Protein AF-A0A7S2SDW4-F1 (afdb_monomer_lite)

InterPro domains:
  IPR004087 K Homology domain [SM00322] (80-145)
  IPR004088 K Homology domain, type 1 [PF00013] (87-142)
  IPR036612 K Homology domain, type 1 superfamily [G3DSA:3.30.1370.10] (77-149)
  IPR036612 K Homology domain, type 1 superfamily [SSF54791] (82-148)

Organism: NCBI:txid49252

Foldseek 3Di:
DPPDDDPVVVVVVVVVVVVVVVVVVVVVVVVVVVVVVVVVVVVVVVVVVVVVVVVVVVVVVVVVVVLCVLCVQQVHDSVQKDKDKDAADLVLLDVCCDDVNVNVVVLCVVLSWHWDADNPRNMIITIHGPRSVVSSVVVVCWSRQKDKDKAQADPVVLCVCVVVVVVVVVVVCVVCVQKDWDDDSPDRIIIIIHHD

Secondary structure (DSSP, 8-state):
---PPPHHHHHHHHHHHHHHHHHHHHHHHHHHHHHHHHHHHHHHHHHHHHHHHHHHHHHHHHHHHHHHHHHHHHTS-TTT-EEEEEE--HHHHHHHH-GGGHHHHHHHHHH--EEEEETTTTEEEEEE-HHHHHHHHHHHHHHHHPEEEEEE--HHHHHHHHHTTTHHHHHHHHH-TTEEEE--TT-SEEEEEE--

Sequence (196 aa):
TECSLKLSEEKAILRQIKSIERAKTQLAEFHEQERAVQKKKAEVSALRDSLRTTIAQIAELETAISKVELAKRLGCSTADLRTHKADCPSDKLGSFIGKNGSNIKQIEKKTGVKIDVDKVGMKIHIIGNEESINAAIEYVEDVTLSVEESIKLPPATVTYICAKRMKILDMLKQKHPDVYFELPRNDKAMKVRGRP

pLDDT: mean 87.7, std 7.85, range [42.22, 97.5]

Radius of gyration: 37.36 Å; chains: 1; bounding box: 78×47×111 Å

Structure (mmCIF, N/CA/C/O backbone):
data_AF-A0A7S2SDW4-F1
#
_entry.id   AF-A0A7S2SDW4-F1
#
loop_
_atom_site.group_PDB
_atom_site.id
_atom_site.type_symbol
_atom_site.label_atom_id
_atom_site.label_alt_id
_atom_site.label_comp_id
_atom_site.label_asym_id
_atom_site.label_entity_id
_atom_site.label_seq_id
_atom_site.pdbx_PDB_ins_code
_atom_site.Cartn_x
_atom_site.Cartn_y
_atom_site.Cartn_z
_atom_site.occupancy
_atom_site.B_iso_or_equiv
_atom_site.auth_seq_id
_atom_site.auth_comp_id
_atom_site.auth_asym_id
_atom_site.auth_atom_id
_atom_site.pdbx_PDB_model_num
ATOM 1 N N . THR A 1 1 ? 41.145 3.613 -81.532 1.00 42.22 1 THR A N 1
ATOM 2 C CA . THR A 1 1 ? 40.752 5.018 -81.303 1.00 42.22 1 THR A CA 1
ATOM 3 C C . THR A 1 1 ? 40.551 5.203 -79.818 1.00 42.22 1 THR A C 1
ATOM 5 O O . THR A 1 1 ? 39.480 4.927 -79.299 1.00 42.22 1 THR A O 1
ATOM 8 N N . GLU A 1 2 ? 41.617 5.572 -79.112 1.00 48.31 2 GLU A N 1
ATOM 9 C CA . GLU A 1 2 ? 41.522 5.970 -77.708 1.00 48.31 2 GLU A CA 1
ATOM 10 C C . GLU A 1 2 ? 40.884 7.362 -77.662 1.00 48.31 2 GLU A C 1
ATOM 12 O O . GLU A 1 2 ? 41.524 8.368 -77.960 1.00 48.31 2 GLU A O 1
ATOM 17 N N . CYS A 1 3 ? 39.586 7.428 -77.370 1.00 53.25 3 CYS A N 1
ATOM 18 C CA . CYS A 1 3 ? 38.939 8.697 -77.058 1.00 53.25 3 CYS A CA 1
ATOM 19 C C . CYS A 1 3 ? 39.326 9.094 -75.629 1.00 53.25 3 CYS A C 1
ATOM 21 O O . CYS A 1 3 ? 38.697 8.662 -74.667 1.00 53.25 3 CYS A O 1
ATOM 23 N N . SER A 1 4 ? 40.383 9.896 -75.500 1.00 66.31 4 SER A N 1
ATOM 24 C CA . SER A 1 4 ? 40.721 10.587 -74.254 1.00 66.31 4 SER A CA 1
ATOM 25 C C . SER A 1 4 ? 39.671 11.674 -73.976 1.00 66.31 4 SER A C 1
ATOM 27 O O . SER A 1 4 ? 39.274 12.414 -74.881 1.00 66.31 4 SER A O 1
ATOM 29 N N . LEU A 1 5 ? 39.165 11.714 -72.740 1.00 73.88 5 LEU A N 1
ATOM 30 C CA . LEU A 1 5 ? 38.180 12.692 -72.271 1.00 73.88 5 LEU A CA 1
ATOM 31 C C . LEU A 1 5 ? 38.745 14.119 -72.347 1.00 73.88 5 LEU A C 1
ATOM 33 O O . LEU A 1 5 ? 39.953 14.344 -72.278 1.00 73.88 5 LEU A O 1
ATOM 37 N N . LYS A 1 6 ? 37.870 15.128 -72.446 1.00 83.12 6 LYS A N 1
ATOM 38 C CA . LYS A 1 6 ? 38.318 16.524 -72.331 1.00 83.12 6 LYS A CA 1
ATOM 39 C C . LYS A 1 6 ? 38.708 16.807 -70.877 1.00 83.12 6 LYS A C 1
ATOM 41 O O . LYS A 1 6 ? 37.947 16.511 -69.959 1.00 83.12 6 LYS A O 1
ATOM 46 N N . LEU A 1 7 ? 39.834 17.492 -70.661 1.00 80.69 7 LEU A N 1
ATOM 47 C CA . LEU A 1 7 ? 40.380 17.835 -69.333 1.00 80.69 7 LEU A CA 1
ATOM 48 C C . LEU A 1 7 ? 39.355 18.469 -68.360 1.00 80.69 7 LEU A C 1
ATOM 50 O O . LEU A 1 7 ? 39.476 18.343 -67.141 1.00 80.69 7 LEU A O 1
ATOM 54 N N . SER A 1 8 ? 38.348 19.186 -68.868 1.00 84.56 8 SER A N 1
ATOM 55 C CA . SER A 1 8 ? 37.262 19.765 -68.064 1.00 84.56 8 SER A CA 1
ATOM 56 C C . SER A 1 8 ? 36.310 18.718 -67.483 1.00 84.56 8 SER A C 1
ATOM 58 O O . SER A 1 8 ? 35.885 18.856 -66.337 1.00 84.56 8 SER A O 1
ATOM 60 N N . GLU A 1 9 ? 35.988 17.681 -68.256 1.00 86.00 9 GLU A N 1
ATOM 61 C CA . GLU A 1 9 ? 35.115 16.573 -67.855 1.00 86.00 9 GLU A CA 1
ATOM 62 C C . GLU A 1 9 ? 35.830 15.699 -66.823 1.00 86.00 9 GLU A C 1
ATOM 64 O O . GLU A 1 9 ? 35.267 15.400 -65.771 1.00 86.00 9 GLU A O 1
ATOM 69 N N . GLU A 1 10 ? 37.119 15.419 -67.039 1.00 84.81 10 GLU A N 1
ATOM 70 C CA . GLU A 1 10 ? 37.966 14.724 -66.063 1.00 84.81 10 GLU A CA 1
ATOM 71 C C . GLU A 1 10 ? 38.033 15.485 -64.730 1.00 84.81 10 GLU A C 1
ATOM 73 O O . GLU A 1 10 ? 37.831 14.909 -63.660 1.00 84.81 10 GLU A O 1
ATOM 78 N N . LYS A 1 11 ? 38.230 16.811 -64.766 1.00 87.31 11 LYS A N 1
ATOM 79 C CA . LYS A 1 11 ? 38.225 17.654 -63.556 1.00 87.31 11 LYS A CA 1
ATOM 80 C C . LYS A 1 11 ? 36.870 17.668 -62.841 1.00 87.31 11 LYS A C 1
ATOM 82 O O . LYS A 1 11 ? 36.849 17.757 -61.612 1.00 87.31 11 LYS A O 1
ATOM 87 N N . ALA A 1 12 ? 35.755 17.607 -63.569 1.00 89.19 12 ALA A N 1
ATOM 88 C CA . ALA A 1 12 ? 34.418 17.546 -62.980 1.00 89.19 12 ALA A CA 1
ATOM 89 C C . ALA A 1 12 ? 34.176 16.200 -62.278 1.00 89.19 12 ALA A C 1
ATOM 91 O O . ALA A 1 12 ? 33.757 16.188 -61.118 1.00 89.19 12 ALA A O 1
ATOM 92 N N . ILE A 1 13 ? 34.541 15.091 -62.929 1.00 88.62 13 ILE A N 1
ATOM 93 C CA . ILE A 1 13 ? 34.471 13.738 -62.360 1.00 88.62 13 ILE A CA 1
ATOM 94 C C . ILE A 1 13 ? 35.347 13.645 -61.103 1.00 88.62 13 ILE A C 1
ATOM 96 O O . ILE A 1 13 ? 34.881 13.198 -60.059 1.00 88.62 13 ILE A O 1
ATOM 100 N N . LEU A 1 14 ? 36.579 14.166 -61.138 1.00 88.81 14 LEU A N 1
ATOM 101 C CA . LEU A 1 14 ? 37.471 14.186 -59.969 1.00 88.81 14 LEU A CA 1
ATOM 102 C C . LEU A 1 14 ? 36.894 14.976 -58.781 1.00 88.81 14 LEU A C 1
ATOM 104 O O . LEU A 1 14 ? 37.101 14.597 -57.628 1.00 88.81 14 LEU A O 1
ATOM 108 N N . ARG A 1 15 ? 36.162 16.073 -59.023 1.00 90.12 15 ARG A N 1
ATOM 109 C CA . ARG A 1 15 ? 35.470 16.823 -57.955 1.00 90.12 15 ARG A CA 1
ATOM 110 C C . ARG A 1 15 ? 34.306 16.029 -57.369 1.00 90.12 15 ARG A C 1
ATOM 112 O O . ARG A 1 15 ? 34.138 16.031 -56.151 1.00 90.12 15 ARG A O 1
ATOM 119 N N . GLN A 1 16 ? 33.531 15.350 -58.214 1.00 93.38 16 GLN A N 1
ATOM 120 C CA . GLN A 1 16 ? 32.436 14.487 -57.772 1.00 93.38 16 GLN A CA 1
ATOM 121 C C . GLN A 1 16 ? 32.956 13.310 -56.943 1.00 93.38 16 GLN A C 1
ATOM 123 O O . GLN A 1 16 ? 32.439 13.082 -55.853 1.00 93.38 16 GLN A O 1
ATOM 128 N N . ILE A 1 17 ? 34.030 12.644 -57.383 1.00 93.25 17 ILE A N 1
ATOM 129 C CA . ILE A 1 17 ? 34.695 11.571 -56.626 1.00 93.25 17 ILE A CA 1
ATOM 130 C C . ILE A 1 17 ? 35.113 12.078 -55.244 1.00 93.25 17 ILE A C 1
ATOM 132 O O . ILE A 1 17 ? 34.718 11.493 -54.241 1.00 93.25 17 ILE A O 1
ATOM 136 N N . LYS A 1 18 ? 35.800 13.225 -55.165 1.00 93.62 18 LYS A N 1
ATOM 137 C CA . LYS A 1 18 ? 36.190 13.819 -53.873 1.00 93.62 18 LYS A CA 1
ATOM 138 C C . LYS A 1 18 ? 34.993 14.163 -52.983 1.00 93.62 18 LYS A C 1
ATOM 140 O O . LYS A 1 18 ? 35.086 14.058 -51.763 1.00 93.62 18 LYS A O 1
ATOM 145 N N . SER A 1 19 ? 33.876 14.601 -53.565 1.00 94.38 19 SER A N 1
ATOM 146 C CA . SER A 1 19 ? 32.647 14.872 -52.810 1.00 94.38 19 SER A CA 1
ATOM 147 C C . SER A 1 19 ? 32.034 13.587 -52.252 1.00 94.38 19 SER A C 1
ATOM 149 O O . SER A 1 19 ? 31.605 13.566 -51.100 1.00 94.38 19 SER A O 1
ATOM 151 N N . ILE A 1 20 ? 32.021 12.516 -53.048 1.00 93.44 20 ILE A N 1
ATOM 152 C CA . ILE A 1 20 ? 31.522 11.197 -52.644 1.00 93.44 20 ILE A CA 1
ATOM 153 C C . ILE A 1 20 ? 32.425 10.592 -51.566 1.00 93.44 20 ILE A C 1
ATOM 155 O O . ILE A 1 20 ? 31.922 10.052 -50.587 1.00 93.44 20 ILE A O 1
ATOM 159 N N . GLU A 1 21 ? 33.746 10.728 -51.691 1.00 93.94 21 GLU A N 1
ATOM 160 C CA . GLU A 1 21 ? 34.704 10.281 -50.674 1.00 93.94 21 GLU A CA 1
ATOM 161 C C . GLU A 1 21 ? 34.466 10.977 -49.330 1.00 93.94 21 GLU A C 1
ATOM 163 O O . GLU A 1 21 ? 34.391 10.306 -48.304 1.00 93.94 21 GLU A O 1
ATOM 168 N N . ARG A 1 22 ? 34.258 12.303 -49.325 1.00 93.25 22 ARG A N 1
ATOM 169 C CA . ARG A 1 22 ? 33.913 13.045 -48.099 1.00 93.25 22 ARG A CA 1
ATOM 170 C C . ARG A 1 22 ? 32.599 12.567 -47.486 1.00 93.25 22 ARG A C 1
ATOM 172 O O . ARG A 1 22 ? 32.548 12.335 -46.282 1.00 93.25 22 ARG A O 1
ATOM 179 N N . ALA A 1 23 ? 31.561 12.391 -48.305 1.00 92.19 23 ALA A N 1
ATOM 180 C CA . ALA A 1 23 ? 30.267 11.891 -47.843 1.00 92.19 23 ALA A CA 1
ATOM 181 C C . A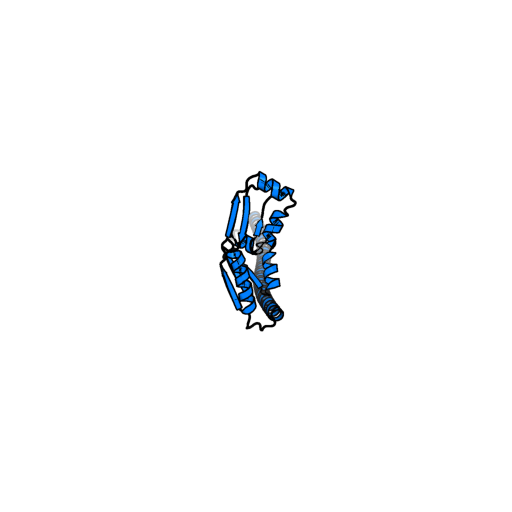LA A 1 23 ? 30.373 10.463 -47.277 1.00 92.19 23 ALA A C 1
ATOM 183 O O . ALA A 1 23 ? 29.742 10.148 -46.272 1.00 92.19 23 ALA A O 1
ATOM 184 N N . LYS A 1 24 ? 31.216 9.609 -47.872 1.00 94.81 24 LYS A N 1
ATOM 185 C CA . LYS A 1 24 ? 31.490 8.252 -47.384 1.00 94.81 24 LYS A CA 1
ATOM 186 C C . LYS A 1 24 ? 32.155 8.268 -46.007 1.00 94.81 24 LYS A C 1
ATOM 188 O O . LYS A 1 24 ? 31.749 7.494 -45.144 1.00 94.81 24 LYS A O 1
ATOM 193 N N . THR A 1 25 ? 33.141 9.140 -45.790 1.00 93.56 25 THR A N 1
ATOM 194 C CA . THR A 1 25 ? 33.785 9.292 -44.475 1.00 93.56 25 THR A CA 1
ATOM 195 C C . THR A 1 25 ? 32.784 9.775 -43.425 1.00 93.56 25 THR A C 1
ATOM 197 O O . THR A 1 25 ? 32.684 9.172 -42.362 1.00 93.56 25 THR A O 1
ATOM 200 N N . GLN A 1 26 ? 31.962 10.777 -43.755 1.00 93.81 26 GLN A N 1
ATOM 201 C CA . GLN A 1 26 ? 30.907 11.276 -42.861 1.00 93.81 26 GLN A CA 1
ATOM 202 C C . GLN A 1 26 ? 29.863 10.202 -42.516 1.00 93.81 26 GLN A C 1
ATOM 204 O O . GLN A 1 26 ? 29.427 10.101 -41.372 1.00 93.81 26 GLN A O 1
ATOM 209 N N . LEU A 1 27 ? 29.471 9.367 -43.485 1.00 93.88 27 LEU A N 1
ATOM 210 C CA . LEU A 1 27 ? 28.540 8.261 -43.251 1.00 93.88 27 LEU A CA 1
ATOM 211 C C . LEU A 1 27 ? 29.140 7.194 -42.321 1.00 93.88 27 LEU A C 1
ATOM 213 O O . LEU A 1 27 ? 28.436 6.649 -41.473 1.00 93.88 27 LEU A O 1
ATOM 217 N N . ALA A 1 28 ? 30.439 6.907 -42.455 1.00 94.12 28 ALA A N 1
ATOM 218 C CA . ALA A 1 28 ? 31.136 5.982 -41.566 1.00 94.12 28 ALA A CA 1
ATOM 219 C C . ALA A 1 28 ? 31.165 6.500 -40.117 1.00 94.12 28 ALA A C 1
ATOM 221 O O . ALA A 1 28 ? 30.835 5.746 -39.201 1.00 94.12 28 ALA A O 1
ATOM 222 N N . GLU A 1 29 ? 31.472 7.788 -39.924 1.00 95.00 29 GLU A N 1
ATOM 223 C CA . GLU A 1 29 ? 31.424 8.452 -38.613 1.00 95.00 29 GLU A CA 1
ATOM 224 C C . GLU A 1 29 ? 30.012 8.407 -38.005 1.00 95.00 29 GLU A C 1
ATOM 226 O O . GLU A 1 29 ? 29.847 8.074 -36.830 1.00 95.00 29 GLU A O 1
ATOM 231 N N . PHE A 1 30 ? 28.974 8.670 -38.808 1.00 94.69 30 PHE A N 1
ATOM 232 C CA . PHE A 1 30 ? 27.583 8.593 -38.354 1.00 94.69 30 PHE A CA 1
ATOM 233 C C . PHE A 1 30 ? 27.201 7.180 -37.889 1.00 94.69 30 PHE A C 1
ATOM 235 O O . PHE A 1 30 ? 26.622 7.021 -36.816 1.00 94.69 30 PHE A O 1
ATOM 242 N N . HIS A 1 31 ? 27.558 6.139 -38.647 1.00 95.06 31 HIS A N 1
ATOM 243 C CA . HIS A 1 31 ? 27.282 4.756 -38.247 1.00 95.06 31 HIS A CA 1
ATOM 244 C C . HIS A 1 31 ? 28.035 4.340 -36.978 1.00 95.06 31 HIS A C 1
ATOM 246 O O . HIS A 1 31 ? 27.515 3.552 -36.185 1.00 95.06 31 HIS A O 1
ATOM 252 N N . GLU A 1 32 ? 29.247 4.850 -36.759 1.00 95.81 32 GLU A N 1
ATOM 253 C CA . GLU A 1 32 ? 29.981 4.614 -35.515 1.00 95.81 32 GLU A CA 1
ATOM 254 C C . GLU A 1 32 ? 29.264 5.251 -34.316 1.00 95.81 32 GLU A C 1
ATOM 256 O O . GLU A 1 32 ? 29.034 4.584 -33.300 1.00 95.81 32 GLU A O 1
ATOM 261 N N . GLN A 1 33 ? 28.822 6.504 -34.460 1.00 94.81 33 GLN A N 1
ATOM 262 C CA . GLN A 1 33 ? 28.013 7.182 -33.446 1.00 94.81 33 GLN A CA 1
ATOM 263 C C . GLN A 1 33 ? 26.687 6.453 -33.193 1.00 94.81 33 GLN A C 1
ATOM 265 O O . GLN A 1 33 ? 26.293 6.263 -32.040 1.00 94.81 33 GLN A O 1
ATOM 270 N N . GLU A 1 34 ? 26.017 5.979 -34.243 1.00 95.31 34 GLU A N 1
ATOM 271 C CA . GLU A 1 34 ? 24.770 5.222 -34.137 1.00 95.31 34 GLU A CA 1
ATOM 272 C C . GLU A 1 34 ? 24.962 3.929 -33.331 1.00 95.31 34 GLU A C 1
ATOM 274 O O . GLU A 1 34 ? 24.182 3.648 -32.415 1.00 95.31 34 GLU A O 1
ATOM 279 N N . ARG A 1 35 ? 26.045 3.179 -33.582 1.00 96.06 35 ARG A N 1
ATOM 280 C CA . ARG A 1 35 ? 26.400 1.989 -32.788 1.00 96.06 35 ARG A CA 1
ATOM 281 C C . ARG A 1 35 ? 26.666 2.335 -31.326 1.00 96.06 35 ARG A C 1
ATOM 283 O O . ARG A 1 35 ? 26.219 1.607 -30.438 1.00 96.06 35 ARG A O 1
ATOM 290 N N . ALA A 1 36 ? 27.363 3.438 -31.053 1.00 95.81 36 ALA A N 1
ATOM 291 C CA . ALA A 1 36 ? 27.619 3.886 -29.685 1.00 95.81 36 ALA A CA 1
ATOM 292 C C . ALA A 1 36 ? 26.309 4.217 -28.945 1.00 95.81 36 ALA A C 1
ATOM 294 O O . ALA A 1 36 ? 26.111 3.790 -27.803 1.00 95.81 36 ALA A O 1
ATOM 295 N N . VAL A 1 37 ? 25.378 4.904 -29.615 1.00 96.44 37 VAL A N 1
ATOM 296 C CA . VAL A 1 37 ? 24.042 5.205 -29.080 1.00 96.44 37 VAL A CA 1
ATOM 297 C C . VAL A 1 37 ? 23.244 3.925 -28.839 1.00 96.44 37 VAL A C 1
ATOM 299 O O . VAL A 1 37 ? 22.638 3.782 -27.776 1.00 96.44 37 VAL A O 1
ATOM 302 N N . GLN A 1 38 ? 23.252 2.973 -29.776 1.00 95.88 38 GLN A N 1
ATOM 303 C CA . GLN A 1 38 ? 22.571 1.684 -29.608 1.00 95.88 38 GLN A CA 1
ATOM 304 C C . GLN A 1 38 ? 23.129 0.900 -28.413 1.00 95.88 38 GLN A C 1
ATOM 306 O O . GLN A 1 38 ? 22.353 0.413 -27.589 1.00 95.88 38 GLN A O 1
ATOM 311 N N . LYS A 1 39 ? 24.458 0.859 -28.249 1.00 97.38 39 LYS A N 1
ATOM 312 C CA . LYS A 1 39 ? 25.109 0.225 -27.094 1.00 97.38 39 LYS A CA 1
ATOM 313 C C . LYS A 1 39 ? 24.669 0.865 -25.777 1.00 97.38 39 LYS A C 1
ATOM 315 O O . LYS A 1 39 ? 24.311 0.154 -24.841 1.00 97.38 39 LYS A O 1
ATOM 320 N N . LYS A 1 40 ? 24.640 2.199 -25.709 1.00 96.56 40 LYS A N 1
ATOM 321 C CA . LYS A 1 40 ? 24.188 2.917 -24.508 1.00 96.56 40 LYS A CA 1
ATOM 322 C C . LYS A 1 40 ? 22.703 2.717 -24.221 1.00 96.56 40 LYS A C 1
ATOM 324 O O . LYS A 1 40 ? 22.334 2.538 -23.065 1.00 96.56 40 LYS A O 1
ATOM 329 N N . LYS A 1 41 ? 21.847 2.682 -25.245 1.00 96.69 41 LYS A N 1
ATOM 330 C CA . LYS A 1 41 ? 20.421 2.356 -25.077 1.00 96.69 41 LYS A CA 1
ATOM 331 C C . LYS A 1 41 ? 20.222 0.946 -24.518 1.00 96.69 41 LYS A C 1
ATOM 333 O O . LYS A 1 41 ? 19.408 0.776 -23.613 1.00 96.69 41 LYS A O 1
ATOM 338 N N . ALA A 1 42 ? 20.980 -0.035 -25.011 1.00 96.38 42 ALA A N 1
ATOM 339 C CA . ALA A 1 42 ? 20.942 -1.402 -24.495 1.00 96.38 42 ALA A CA 1
ATOM 340 C C . ALA A 1 42 ? 21.381 -1.467 -23.020 1.00 96.38 42 ALA A C 1
ATOM 342 O O . ALA A 1 42 ? 20.697 -2.083 -22.206 1.00 96.38 42 ALA A O 1
ATOM 343 N N . GLU A 1 43 ? 22.457 -0.760 -22.658 1.00 97.00 43 GLU A N 1
ATOM 344 C CA . GLU A 1 43 ? 22.936 -0.650 -21.272 1.00 97.00 43 GLU A CA 1
ATOM 345 C C . GLU A 1 43 ? 21.870 -0.038 -20.345 1.00 97.00 43 GLU A C 1
ATOM 347 O O . GLU A 1 43 ? 21.581 -0.583 -19.282 1.00 97.00 43 GLU A O 1
ATOM 352 N N . VAL A 1 44 ? 21.213 1.047 -20.771 1.00 97.50 44 VAL A N 1
ATOM 353 C CA . VAL A 1 44 ? 20.126 1.681 -20.005 1.00 97.50 44 VAL A CA 1
ATOM 354 C C . VAL A 1 44 ? 18.930 0.745 -19.832 1.00 97.50 44 VAL A C 1
ATOM 356 O O . VAL A 1 44 ? 18.343 0.715 -18.751 1.00 97.50 44 VAL A O 1
ATOM 359 N N . SER A 1 45 ? 18.555 -0.013 -20.866 1.00 96.81 45 SER A N 1
ATOM 360 C CA . SER A 1 45 ? 17.467 -0.993 -20.759 1.00 96.81 45 SER A CA 1
ATOM 361 C C . SER A 1 45 ? 17.796 -2.063 -19.721 1.00 96.81 45 SER A C 1
ATOM 363 O O . SER A 1 45 ? 17.009 -2.281 -18.804 1.00 96.81 45 SER A O 1
ATOM 365 N N . ALA A 1 46 ? 18.995 -2.648 -19.800 1.00 96.81 46 ALA A N 1
ATOM 366 C CA . ALA A 1 46 ? 19.441 -3.672 -18.860 1.00 96.81 46 ALA A CA 1
ATOM 367 C C . ALA A 1 46 ? 19.495 -3.152 -17.412 1.00 96.81 46 ALA A C 1
ATOM 369 O O . ALA A 1 46 ? 19.041 -3.825 -16.486 1.00 96.81 46 ALA A O 1
ATOM 370 N N . LEU A 1 47 ? 19.994 -1.927 -17.204 1.00 96.62 47 LEU A N 1
ATOM 371 C CA . LEU A 1 47 ? 20.016 -1.293 -15.883 1.00 96.62 47 LEU A CA 1
ATOM 372 C C . LEU A 1 47 ? 18.607 -1.046 -15.333 1.00 96.62 47 LEU A C 1
ATOM 374 O O . LEU A 1 47 ? 18.380 -1.241 -14.142 1.00 96.62 47 LEU A O 1
ATOM 378 N N . ARG A 1 48 ? 17.646 -0.649 -16.176 1.00 97.12 48 ARG A N 1
ATOM 379 C CA . ARG A 1 48 ? 16.245 -0.468 -15.759 1.00 97.12 48 ARG A CA 1
ATOM 380 C C . ARG A 1 48 ? 15.589 -1.783 -15.353 1.00 97.12 48 ARG A C 1
ATOM 382 O O . ARG A 1 48 ? 14.852 -1.798 -14.370 1.00 97.12 48 ARG A O 1
ATOM 389 N N . ASP A 1 49 ? 15.863 -2.865 -16.072 1.00 96.94 49 ASP A N 1
ATOM 390 C CA . ASP A 1 49 ? 15.332 -4.187 -15.733 1.00 96.94 49 ASP A CA 1
ATOM 391 C C . ASP A 1 49 ? 15.926 -4.704 -14.412 1.00 96.94 49 ASP A C 1
ATOM 393 O O . ASP A 1 49 ? 15.201 -5.208 -13.548 1.00 96.94 49 ASP A O 1
ATOM 397 N N . SER A 1 50 ? 17.226 -4.480 -14.195 1.00 97.25 50 SER A N 1
ATOM 398 C CA . SER A 1 50 ? 17.888 -4.761 -12.914 1.00 97.25 50 SER A CA 1
ATOM 399 C C . SER A 1 50 ? 17.311 -3.918 -11.767 1.00 97.25 50 SER A C 1
ATOM 401 O O . SER A 1 50 ? 17.003 -4.439 -10.693 1.00 97.25 50 SER A O 1
ATOM 403 N N . LEU A 1 51 ? 17.065 -2.626 -12.006 1.00 96.69 51 LEU A N 1
ATOM 404 C CA . LEU A 1 51 ? 16.428 -1.740 -11.031 1.00 96.69 51 LEU A CA 1
ATOM 405 C C . LEU A 1 51 ? 15.008 -2.208 -10.680 1.00 96.69 51 LEU A C 1
ATOM 407 O O . LEU A 1 51 ? 14.638 -2.245 -9.511 1.00 96.69 51 LEU A O 1
ATOM 411 N 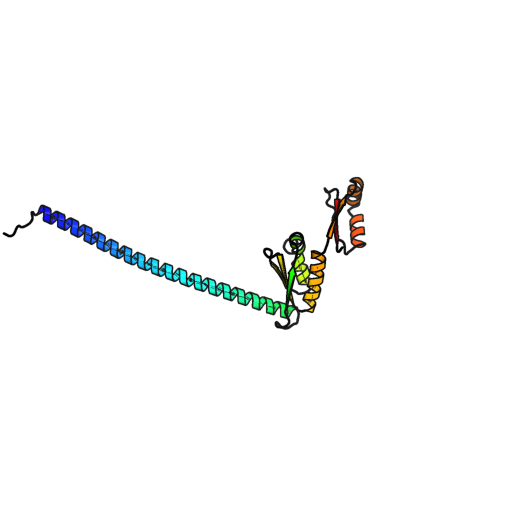N . ARG A 1 52 ? 14.210 -2.615 -11.673 1.00 96.81 52 ARG A N 1
ATOM 412 C CA . ARG A 1 52 ? 12.870 -3.169 -11.430 1.00 96.81 52 ARG A CA 1
ATOM 413 C C . ARG A 1 52 ? 12.939 -4.420 -10.552 1.00 96.81 52 ARG A C 1
ATOM 415 O O . ARG A 1 52 ? 12.140 -4.563 -9.632 1.00 96.81 52 ARG A O 1
ATOM 422 N N . THR A 1 53 ? 13.900 -5.296 -10.828 1.00 96.50 53 THR A N 1
ATOM 423 C CA . THR A 1 53 ? 14.094 -6.546 -10.081 1.00 96.50 53 THR A CA 1
ATOM 424 C C . THR A 1 53 ? 14.507 -6.275 -8.636 1.00 96.50 53 THR A C 1
ATOM 426 O O . THR A 1 53 ? 13.935 -6.845 -7.713 1.00 96.50 53 THR A O 1
ATOM 429 N N . THR A 1 54 ? 15.450 -5.358 -8.420 1.00 96.44 54 THR A N 1
ATOM 430 C CA . THR A 1 54 ? 15.900 -4.985 -7.069 1.00 96.44 54 THR A CA 1
ATOM 431 C C . THR A 1 54 ? 14.800 -4.295 -6.263 1.00 96.44 54 THR A C 1
ATOM 433 O O . THR A 1 54 ? 14.639 -4.602 -5.087 1.00 96.44 54 THR A O 1
ATOM 436 N N . ILE A 1 55 ? 13.978 -3.440 -6.881 1.00 96.69 55 ILE A N 1
ATOM 437 C CA . ILE A 1 55 ? 12.804 -2.846 -6.217 1.00 96.69 55 ILE A CA 1
ATOM 438 C C . ILE A 1 55 ? 11.812 -3.928 -5.768 1.00 96.69 55 ILE A C 1
ATOM 440 O O . ILE A 1 55 ? 11.314 -3.865 -4.647 1.00 96.69 55 ILE A O 1
ATOM 444 N N . ALA A 1 56 ? 11.544 -4.932 -6.609 1.00 94.06 56 ALA A N 1
ATOM 445 C CA . ALA A 1 56 ? 10.659 -6.038 -6.242 1.00 94.06 56 ALA A CA 1
ATOM 446 C C . ALA A 1 56 ? 11.208 -6.838 -5.046 1.00 94.06 56 ALA A C 1
ATOM 448 O O . ALA A 1 56 ? 10.476 -7.103 -4.097 1.00 94.06 56 ALA A O 1
ATOM 449 N N . GLN A 1 57 ? 12.512 -7.134 -5.045 1.00 96.31 57 GLN A N 1
ATOM 450 C CA . GLN A 1 57 ? 13.179 -7.813 -3.928 1.00 96.31 57 GLN A CA 1
ATOM 451 C C . GLN A 1 57 ? 13.131 -6.996 -2.628 1.00 96.31 57 GLN A C 1
ATOM 453 O O . GLN A 1 57 ? 12.901 -7.555 -1.558 1.00 96.31 57 GLN A O 1
ATOM 458 N N . ILE A 1 58 ? 13.324 -5.674 -2.700 1.00 96.19 58 ILE A N 1
ATOM 459 C CA . ILE A 1 58 ? 13.205 -4.786 -1.534 1.00 96.19 58 ILE A CA 1
ATOM 460 C C . ILE A 1 58 ? 11.784 -4.847 -0.969 1.00 96.19 58 ILE A C 1
ATOM 462 O O . ILE A 1 58 ? 11.625 -5.041 0.234 1.00 96.19 58 ILE A O 1
ATOM 466 N N . ALA A 1 59 ? 10.763 -4.756 -1.825 1.00 91.56 59 ALA A N 1
ATOM 467 C CA . ALA A 1 59 ? 9.372 -4.837 -1.390 1.00 91.56 59 ALA A CA 1
ATOM 468 C C . ALA A 1 59 ? 9.067 -6.175 -0.688 1.00 91.56 59 ALA A C 1
ATOM 470 O O . ALA A 1 59 ? 8.436 -6.194 0.369 1.00 91.56 59 ALA A O 1
ATOM 471 N N . GLU A 1 60 ? 9.564 -7.298 -1.216 1.00 93.56 60 GLU A N 1
ATOM 472 C CA . GLU A 1 60 ? 9.432 -8.608 -0.565 1.00 93.56 60 GLU A CA 1
ATOM 473 C C . GLU A 1 60 ? 10.090 -8.626 0.824 1.00 93.56 60 GLU A C 1
ATOM 475 O O . GLU A 1 60 ? 9.463 -9.037 1.806 1.00 93.56 60 GLU A O 1
ATOM 480 N N . LEU A 1 61 ? 11.316 -8.114 0.946 1.00 94.19 61 LEU A N 1
ATOM 481 C CA . LEU A 1 61 ? 12.021 -8.041 2.227 1.00 94.19 61 LEU A CA 1
ATOM 482 C C . LEU A 1 61 ? 11.304 -7.139 3.241 1.00 94.19 61 LEU A C 1
ATOM 484 O O . LEU A 1 61 ? 11.185 -7.508 4.409 1.00 94.19 61 LEU A O 1
ATOM 488 N N . GLU A 1 62 ? 10.772 -5.993 2.818 1.00 92.81 62 GLU A N 1
ATOM 489 C CA . GLU A 1 62 ? 10.004 -5.086 3.680 1.00 92.81 62 GLU A CA 1
ATOM 490 C C . GLU A 1 62 ? 8.732 -5.748 4.232 1.00 92.81 62 GLU A C 1
ATOM 492 O O . GLU A 1 62 ? 8.390 -5.575 5.412 1.00 92.81 62 GLU A O 1
ATOM 497 N N . THR A 1 63 ? 8.043 -6.554 3.414 1.00 89.00 63 THR A N 1
ATOM 498 C CA . THR A 1 63 ? 6.879 -7.326 3.881 1.00 89.00 63 THR A CA 1
ATOM 499 C C . THR A 1 63 ? 7.279 -8.402 4.890 1.00 89.00 63 THR A C 1
ATOM 501 O O . THR A 1 63 ? 6.598 -8.571 5.907 1.00 89.00 63 THR A O 1
ATOM 504 N N . ALA A 1 64 ? 8.414 -9.075 4.679 1.00 89.88 64 ALA A N 1
ATOM 505 C CA . ALA A 1 64 ? 8.942 -10.067 5.610 1.00 89.88 64 ALA A CA 1
ATOM 506 C C . ALA A 1 64 ? 9.341 -9.435 6.954 1.00 89.88 64 ALA A C 1
ATOM 508 O O . ALA A 1 64 ? 8.938 -9.934 8.007 1.00 89.88 64 ALA A O 1
ATOM 509 N N . ILE A 1 65 ? 10.053 -8.301 6.933 1.00 91.75 65 ILE A N 1
ATOM 510 C CA . ILE A 1 65 ? 10.428 -7.543 8.139 1.00 91.75 65 ILE A CA 1
ATOM 511 C C . ILE A 1 65 ? 9.174 -7.119 8.904 1.00 91.75 65 ILE A C 1
ATOM 513 O O . ILE A 1 65 ? 9.063 -7.389 10.099 1.00 91.75 65 ILE A O 1
ATOM 517 N N . SER A 1 66 ? 8.185 -6.548 8.208 1.00 88.75 66 SER A N 1
ATOM 518 C CA . SER A 1 66 ? 6.904 -6.164 8.814 1.00 88.75 66 SER A CA 1
ATOM 519 C C . SER A 1 66 ? 6.221 -7.334 9.527 1.00 88.75 66 SER A C 1
ATOM 521 O O . SER A 1 66 ? 5.662 -7.159 10.610 1.00 88.75 66 SER A O 1
ATOM 523 N N . LYS A 1 67 ? 6.256 -8.532 8.929 1.00 88.69 67 LYS A N 1
ATOM 524 C CA . LYS A 1 67 ? 5.661 -9.744 9.504 1.00 88.69 67 LYS A CA 1
ATOM 525 C C . LYS A 1 67 ? 6.411 -10.203 10.758 1.00 88.69 67 LYS A C 1
ATOM 527 O O . LYS A 1 67 ? 5.781 -10.562 11.749 1.00 88.69 67 LYS A O 1
ATOM 532 N N . VAL A 1 68 ? 7.742 -10.155 10.743 1.00 91.12 68 VAL A N 1
ATOM 533 C CA . VAL A 1 68 ? 8.581 -10.509 11.900 1.00 91.12 68 VAL A CA 1
ATOM 534 C C . VAL A 1 68 ? 8.392 -9.519 13.052 1.00 91.12 68 VAL A C 1
ATOM 536 O O . VAL A 1 68 ? 8.236 -9.931 14.200 1.00 91.12 68 VAL A O 1
ATOM 539 N N . GLU A 1 69 ? 8.364 -8.217 12.767 1.00 90.69 69 GLU A N 1
ATOM 540 C CA . GLU A 1 69 ? 8.123 -7.187 13.782 1.00 90.69 69 GLU A CA 1
ATOM 541 C C . GLU A 1 69 ? 6.749 -7.332 14.433 1.00 90.69 69 GLU A C 1
ATOM 543 O O . GLU A 1 69 ? 6.627 -7.209 15.653 1.00 90.69 69 GLU A O 1
ATOM 548 N N . LEU A 1 70 ? 5.723 -7.621 13.629 1.00 90.69 70 LEU A N 1
ATOM 549 C CA . LEU A 1 70 ? 4.373 -7.867 14.118 1.00 90.69 70 LEU A CA 1
ATOM 550 C C . LEU A 1 70 ? 4.329 -9.092 15.038 1.00 90.69 70 LEU A C 1
ATOM 552 O O . LEU A 1 70 ? 3.808 -8.999 16.148 1.00 90.69 70 LEU A O 1
ATOM 556 N N . ALA A 1 71 ? 4.937 -10.205 14.617 1.00 90.38 71 ALA A N 1
ATOM 557 C CA . ALA A 1 71 ? 5.036 -11.420 15.424 1.00 90.38 71 ALA A CA 1
ATOM 558 C C . ALA A 1 71 ? 5.717 -11.139 16.775 1.00 90.38 71 ALA A C 1
ATOM 560 O O . ALA A 1 71 ? 5.199 -11.506 17.829 1.00 90.38 71 ALA A O 1
ATOM 561 N N . LYS A 1 72 ? 6.823 -10.379 16.758 1.00 90.31 72 LYS A N 1
ATOM 562 C CA . LYS A 1 72 ? 7.549 -9.968 17.967 1.00 90.31 72 LYS A CA 1
ATOM 563 C C . LYS A 1 72 ? 6.705 -9.094 18.897 1.00 90.31 72 LYS A C 1
ATOM 565 O O . LYS A 1 72 ? 6.766 -9.281 20.108 1.00 90.31 72 LYS A O 1
ATOM 570 N N . ARG A 1 73 ? 5.928 -8.144 18.360 1.00 88.50 73 ARG A N 1
ATOM 571 C CA . ARG A 1 73 ? 5.029 -7.286 19.158 1.00 88.50 73 ARG A CA 1
ATOM 572 C C . ARG A 1 73 ? 3.903 -8.077 19.816 1.00 88.50 73 ARG A C 1
ATOM 574 O O . ARG A 1 73 ? 3.551 -7.774 20.949 1.00 88.50 73 ARG A O 1
ATOM 581 N N . LEU A 1 74 ? 3.367 -9.070 19.111 1.00 88.94 74 LEU A N 1
ATOM 582 C CA . LEU A 1 74 ? 2.288 -9.934 19.592 1.00 88.94 74 LEU A CA 1
ATOM 583 C C . LEU A 1 74 ? 2.787 -11.116 20.441 1.00 88.94 74 LEU A C 1
ATOM 585 O O . LEU A 1 74 ? 1.974 -11.881 20.945 1.00 88.94 74 LEU A O 1
ATOM 589 N N . GLY A 1 75 ? 4.105 -11.289 20.590 1.00 88.06 75 GLY A N 1
ATOM 590 C CA . GLY A 1 75 ? 4.686 -12.402 21.344 1.00 88.06 75 GLY A CA 1
ATOM 591 C C . GLY A 1 75 ? 4.408 -13.781 20.734 1.00 88.06 75 GLY A C 1
ATOM 592 O O . GLY A 1 75 ? 4.418 -14.770 21.460 1.00 88.06 75 GLY A O 1
ATOM 593 N N . CYS A 1 76 ? 4.154 -13.856 19.425 1.00 88.44 76 CYS A N 1
ATOM 594 C CA . CYS A 1 76 ? 3.827 -15.095 18.712 1.00 88.44 76 CYS A CA 1
ATOM 595 C C . CYS A 1 76 ? 4.860 -15.420 17.623 1.00 88.44 76 CYS A C 1
ATOM 597 O O . CYS A 1 76 ? 5.749 -14.617 17.321 1.00 88.44 76 CYS A O 1
ATOM 599 N N . SER A 1 77 ? 4.764 -16.612 17.031 1.00 90.94 77 SER A N 1
ATOM 600 C CA . SER A 1 77 ? 5.584 -16.982 15.879 1.00 90.94 77 SER A CA 1
ATOM 601 C C . SER A 1 77 ? 5.041 -16.347 14.597 1.00 90.94 77 SER A C 1
ATOM 603 O O . SER A 1 77 ? 3.855 -16.056 14.460 1.00 90.94 77 SER A O 1
ATOM 605 N N . THR A 1 78 ? 5.896 -16.197 13.584 1.00 87.75 78 THR A N 1
ATOM 606 C CA . THR A 1 78 ? 5.460 -15.750 12.247 1.00 87.75 78 THR A CA 1
ATOM 607 C C . THR A 1 78 ? 4.480 -16.721 11.578 1.00 87.75 78 THR A C 1
ATOM 609 O O . THR A 1 78 ? 3.767 -16.316 10.655 1.00 87.75 78 THR A O 1
ATOM 612 N N . ALA A 1 79 ? 4.434 -17.976 12.037 1.00 88.75 79 ALA A N 1
ATOM 613 C CA . ALA A 1 79 ? 3.484 -18.996 11.597 1.00 88.75 79 ALA A CA 1
ATOM 614 C C . ALA A 1 79 ? 2.063 -18.774 12.147 1.00 88.75 79 ALA A C 1
ATOM 616 O O . ALA A 1 79 ? 1.097 -19.161 11.494 1.00 88.75 79 ALA A O 1
ATOM 617 N N . ASP A 1 80 ? 1.935 -18.112 13.298 1.00 88.88 80 ASP A N 1
ATOM 618 C CA . ASP A 1 80 ? 0.645 -17.891 13.967 1.00 88.88 80 ASP A CA 1
ATOM 619 C C . ASP A 1 80 ? -0.097 -16.673 13.403 1.00 88.88 80 ASP A C 1
ATOM 621 O O . ASP A 1 80 ? -1.290 -16.483 13.644 1.00 88.88 80 ASP A O 1
ATOM 625 N N . LEU A 1 81 ? 0.610 -15.841 12.632 1.00 89.62 81 LEU A N 1
ATOM 626 C CA . LEU A 1 81 ? 0.033 -14.680 11.977 1.00 89.62 81 LEU A CA 1
ATOM 627 C C . LEU A 1 81 ? -0.891 -15.109 10.840 1.00 89.62 81 LEU A C 1
ATOM 629 O O . LEU A 1 81 ? -0.453 -15.659 9.826 1.00 89.62 81 LEU A O 1
ATOM 633 N N . ARG A 1 82 ? -2.167 -14.770 10.985 1.00 91.12 82 ARG A N 1
ATOM 634 C CA . ARG A 1 82 ? -3.199 -14.953 9.969 1.00 91.12 82 ARG A CA 1
ATOM 635 C C . ARG A 1 82 ? -3.568 -13.609 9.352 1.00 91.12 82 ARG A C 1
ATOM 637 O O . ARG A 1 82 ? -3.280 -12.544 9.895 1.00 91.12 82 ARG A O 1
ATOM 644 N N . THR A 1 83 ? -4.211 -13.669 8.193 1.00 91.75 83 THR A N 1
ATOM 645 C CA . THR A 1 83 ? -4.806 -12.502 7.543 1.00 91.75 83 THR A CA 1
ATOM 646 C C . THR A 1 83 ? -6.303 -12.718 7.452 1.00 91.75 83 THR A C 1
ATOM 648 O O . THR A 1 83 ? -6.755 -13.666 6.813 1.00 91.75 83 THR A O 1
ATOM 651 N N . HIS A 1 84 ? -7.066 -11.828 8.070 1.00 92.75 84 HIS A N 1
ATOM 652 C CA . HIS A 1 84 ? -8.510 -11.769 7.942 1.00 92.75 84 HIS A CA 1
ATOM 653 C C . HIS A 1 84 ? -8.901 -10.673 6.950 1.00 92.75 84 HIS A C 1
ATOM 655 O O . HIS A 1 84 ? -8.251 -9.628 6.870 1.00 92.75 84 HIS A O 1
ATOM 661 N N . LYS A 1 85 ? -9.943 -10.929 6.159 1.00 92.62 85 LYS A N 1
ATOM 662 C CA . LYS A 1 85 ? -10.470 -9.984 5.173 1.00 92.62 85 LYS A CA 1
ATOM 663 C C . LYS A 1 85 ? -11.879 -9.601 5.594 1.00 92.62 85 LYS A C 1
ATOM 665 O O . LYS A 1 85 ? -12.711 -10.489 5.733 1.00 92.62 85 LYS A O 1
ATOM 670 N N . ALA A 1 86 ? -12.118 -8.307 5.756 1.00 87.69 86 ALA A N 1
ATOM 671 C CA . ALA A 1 86 ? -13.430 -7.756 6.054 1.00 87.69 86 ALA A CA 1
ATOM 672 C C . ALA A 1 86 ? -13.855 -6.798 4.937 1.00 87.69 86 ALA A C 1
ATOM 674 O O . ALA A 1 86 ? -13.045 -6.010 4.437 1.00 87.69 86 ALA A O 1
ATOM 675 N N . ASP A 1 87 ? -15.124 -6.874 4.549 1.00 84.50 87 ASP A N 1
ATOM 676 C CA . ASP A 1 87 ? -15.720 -5.960 3.580 1.00 84.50 87 ASP A CA 1
ATOM 677 C C . ASP A 1 87 ? -16.240 -4.710 4.300 1.00 84.50 87 ASP A C 1
ATOM 679 O O . ASP A 1 87 ? -16.782 -4.789 5.404 1.00 84.50 87 ASP A O 1
ATOM 683 N N . CYS A 1 88 ? -16.069 -3.539 3.685 1.00 82.00 88 CYS A N 1
ATOM 684 C CA . CYS A 1 88 ? -16.527 -2.276 4.255 1.00 82.00 88 CYS A CA 1
ATOM 685 C C . CYS A 1 88 ? -17.224 -1.427 3.186 1.00 82.00 88 CYS A C 1
ATOM 687 O O . CYS A 1 88 ? -16.639 -1.181 2.130 1.00 82.00 88 CYS A O 1
ATOM 689 N N . PRO A 1 89 ? -18.458 -0.949 3.433 1.00 83.81 89 PRO A N 1
ATOM 690 C CA . PRO A 1 89 ? -19.158 -0.106 2.474 1.00 83.81 89 PRO A CA 1
ATOM 691 C C . PRO A 1 89 ? -18.417 1.223 2.269 1.00 83.81 89 PRO A C 1
ATOM 693 O O . PRO A 1 89 ? -17.872 1.802 3.215 1.00 83.81 89 PRO A O 1
ATOM 696 N N . SER A 1 90 ? -18.449 1.744 1.037 1.00 82.38 90 SER A N 1
ATOM 697 C CA . SER A 1 90 ? -17.780 2.996 0.643 1.00 82.38 90 SER A CA 1
ATOM 698 C C . SER A 1 90 ? -18.086 4.165 1.571 1.00 82.38 90 SER A C 1
ATOM 700 O O . SER A 1 90 ? -17.198 4.950 1.905 1.00 82.38 90 SER A O 1
ATOM 702 N N . ASP A 1 91 ? -19.336 4.243 2.021 1.00 83.12 91 ASP A N 1
ATOM 703 C CA . ASP A 1 91 ? -19.852 5.353 2.817 1.00 83.12 91 ASP A CA 1
ATOM 704 C C . ASP A 1 91 ? -19.217 5.393 4.212 1.00 83.12 91 ASP A C 1
ATOM 706 O O . ASP A 1 91 ? -19.040 6.463 4.795 1.00 83.12 91 ASP A O 1
ATOM 710 N N . LYS A 1 92 ? -18.802 4.230 4.730 1.00 81.50 92 LYS A N 1
ATOM 711 C CA . LYS A 1 92 ? -18.194 4.094 6.059 1.00 81.50 92 LYS A CA 1
ATOM 712 C C . LYS A 1 92 ? -16.682 3.926 6.005 1.00 81.50 92 LYS A C 1
ATOM 714 O O . LYS A 1 92 ? -1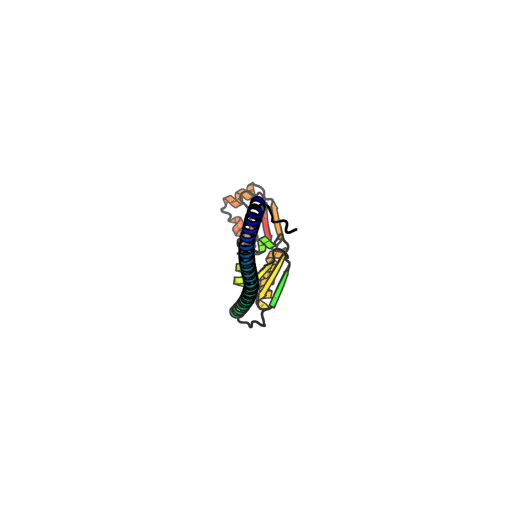6.024 4.208 7.002 1.00 81.50 92 LYS A O 1
ATOM 719 N N . LEU A 1 93 ? -16.106 3.572 4.853 1.00 85.00 93 LEU A N 1
ATOM 720 C CA . LEU A 1 93 ? -14.661 3.392 4.689 1.00 85.00 93 LEU A CA 1
ATOM 721 C C . LEU A 1 93 ? -13.863 4.650 5.071 1.00 85.00 93 LEU A C 1
ATOM 723 O O . LEU A 1 93 ? -12.842 4.565 5.752 1.00 85.00 93 LEU A O 1
ATOM 727 N N . GLY A 1 94 ? -14.348 5.835 4.687 1.00 84.81 94 GLY A N 1
ATOM 728 C CA . GLY A 1 94 ? -13.714 7.103 5.063 1.00 84.81 94 GLY A CA 1
ATOM 729 C C . GLY A 1 94 ? -13.752 7.367 6.573 1.00 84.81 94 GLY A C 1
ATOM 730 O O . GLY A 1 94 ? -12.757 7.812 7.150 1.00 84.81 94 GLY A O 1
ATOM 731 N N . SER A 1 95 ? -14.878 7.045 7.218 1.00 82.12 95 SER A N 1
ATOM 732 C CA . SER A 1 95 ? -15.039 7.138 8.675 1.00 82.12 95 SER A CA 1
ATOM 733 C C . SER A 1 95 ? -14.137 6.133 9.398 1.00 82.12 95 SER A C 1
ATOM 735 O O . SER A 1 95 ? -13.446 6.489 10.352 1.00 82.12 95 SER A O 1
ATOM 737 N N . PHE A 1 96 ? -14.052 4.908 8.870 1.00 85.88 96 PHE A N 1
ATOM 738 C CA . PHE A 1 96 ? -13.194 3.843 9.373 1.00 85.88 96 PHE A CA 1
ATOM 739 C C . PHE A 1 96 ? -11.709 4.211 9.333 1.00 85.88 96 PHE A C 1
ATOM 741 O O . PHE A 1 96 ? -11.014 4.005 10.324 1.00 85.88 96 PHE A O 1
ATOM 748 N N . ILE A 1 97 ? -11.221 4.808 8.240 1.00 88.19 97 ILE A N 1
ATOM 749 C CA . ILE A 1 97 ? -9.835 5.298 8.156 1.00 88.19 97 ILE A CA 1
ATOM 750 C C . ILE A 1 97 ? -9.614 6.436 9.168 1.00 88.19 97 ILE A C 1
ATOM 752 O O . ILE A 1 97 ? -8.612 6.470 9.892 1.00 88.19 97 ILE A O 1
ATOM 756 N N . GLY A 1 98 ? -10.568 7.365 9.245 1.00 83.62 98 GLY A N 1
ATOM 757 C CA . GLY A 1 98 ? -10.468 8.571 10.057 1.00 83.62 98 GLY A CA 1
ATOM 758 C C . GLY A 1 98 ? -9.501 9.606 9.472 1.00 83.62 98 GLY A C 1
ATOM 759 O O . GLY A 1 98 ? -8.783 9.375 8.494 1.00 83.62 98 GLY A O 1
ATOM 760 N N . LYS A 1 99 ? -9.461 10.797 10.078 1.00 86.00 99 LYS A N 1
ATOM 761 C CA . LYS A 1 99 ? -8.591 11.892 9.616 1.00 86.00 99 LYS A CA 1
ATOM 762 C C . LYS A 1 99 ? -7.124 11.457 9.715 1.00 86.00 99 LYS A C 1
ATOM 764 O O . LYS A 1 99 ? -6.661 11.090 10.789 1.00 86.00 99 LYS A O 1
ATOM 769 N N . ASN A 1 100 ? -6.389 11.495 8.602 1.00 85.06 100 ASN A N 1
ATOM 770 C CA . ASN A 1 100 ? -4.990 11.044 8.515 1.00 85.06 100 ASN A CA 1
ATOM 771 C C . ASN A 1 100 ? -4.746 9.598 9.011 1.00 85.06 100 ASN A C 1
ATOM 773 O O . ASN A 1 100 ? -3.662 9.296 9.518 1.00 85.06 100 ASN A O 1
ATOM 777 N N . GLY A 1 101 ? -5.743 8.709 8.908 1.00 85.69 101 GLY A N 1
ATOM 778 C CA . GLY A 1 101 ? -5.611 7.327 9.382 1.00 85.69 101 GLY A CA 1
ATOM 779 C C . GLY A 1 101 ? -5.628 7.193 10.909 1.00 85.69 101 GLY A C 1
ATOM 780 O O . GLY A 1 101 ? -5.121 6.207 11.441 1.00 85.69 101 GLY A O 1
ATOM 781 N N . SER A 1 102 ? -6.129 8.199 11.638 1.00 88.62 102 SER A N 1
ATOM 782 C CA . SER A 1 102 ? -6.096 8.220 13.106 1.00 88.62 102 SER A CA 1
ATOM 783 C C . SER A 1 102 ? -6.822 7.034 13.735 1.00 88.62 102 SER A C 1
ATOM 785 O O . SER A 1 102 ? -6.354 6.505 14.740 1.00 88.62 102 SER A O 1
ATOM 787 N N . ASN A 1 103 ? -7.951 6.626 13.151 1.00 88.38 103 ASN A N 1
ATOM 788 C CA . ASN A 1 103 ? -8.780 5.562 13.700 1.00 88.38 103 ASN A CA 1
ATOM 789 C C . ASN A 1 103 ? -8.114 4.195 13.494 1.00 88.38 103 ASN A C 1
ATOM 791 O O . ASN A 1 103 ? -7.960 3.445 14.452 1.00 88.38 103 ASN A O 1
ATOM 795 N N . ILE A 1 104 ? -7.569 3.940 12.298 1.00 91.75 104 ILE A N 1
ATOM 796 C CA . ILE A 1 104 ? -6.750 2.746 12.023 1.00 91.75 104 ILE A CA 1
ATOM 797 C C . ILE A 1 104 ? -5.596 2.635 13.022 1.00 91.75 104 ILE A C 1
ATOM 799 O O . ILE A 1 104 ? -5.479 1.626 13.709 1.00 91.75 104 ILE A O 1
ATOM 803 N N . LYS A 1 105 ? -4.803 3.702 13.196 1.00 91.12 105 LYS A N 1
ATOM 804 C CA . LYS A 1 105 ? -3.678 3.709 14.149 1.00 91.12 105 LYS A CA 1
ATOM 805 C C . LYS A 1 105 ? -4.119 3.431 15.585 1.00 91.12 105 LYS A C 1
ATOM 807 O O . LYS A 1 105 ? -3.368 2.843 16.361 1.00 91.12 105 LYS A O 1
ATOM 812 N N . GLN A 1 106 ? -5.310 3.887 15.968 1.00 89.69 106 GLN A N 1
ATOM 813 C CA . GLN A 1 106 ? -5.862 3.629 17.292 1.00 89.69 106 GLN A CA 1
ATOM 814 C C . GLN A 1 106 ? -6.249 2.157 17.461 1.00 89.69 106 GLN A C 1
ATOM 816 O O . GLN A 1 106 ? -5.944 1.585 18.507 1.00 89.69 106 GLN A O 1
ATOM 821 N N . ILE A 1 107 ? -6.874 1.549 16.449 1.00 90.19 107 ILE A N 1
ATOM 822 C CA . ILE A 1 107 ? -7.228 0.125 16.456 1.00 90.19 107 ILE A CA 1
ATOM 823 C C . ILE A 1 107 ? -5.954 -0.725 16.487 1.00 90.19 107 ILE A C 1
ATOM 825 O O . ILE A 1 107 ? -5.826 -1.574 17.366 1.00 90.19 107 ILE A O 1
ATOM 829 N N . GLU A 1 108 ? -4.975 -0.443 15.624 1.00 91.50 108 GLU A N 1
ATOM 830 C CA . GLU A 1 108 ? -3.673 -1.129 15.607 1.00 91.50 108 GLU A CA 1
ATOM 831 C C . GLU A 1 108 ? -2.951 -1.013 16.955 1.00 91.50 108 GLU A C 1
ATOM 833 O O . GLU A 1 108 ? -2.417 -1.991 17.468 1.00 91.50 108 GLU A O 1
ATOM 838 N N . LYS A 1 109 ? -2.974 0.166 17.593 1.00 90.44 109 LYS A N 1
ATOM 839 C CA . LYS A 1 109 ? -2.350 0.366 18.909 1.00 90.44 109 LYS A CA 1
ATOM 840 C C . LYS A 1 109 ? -3.057 -0.402 20.030 1.00 90.44 109 LYS A C 1
ATOM 842 O O . LYS A 1 109 ? -2.391 -0.837 20.964 1.00 90.44 109 LYS A O 1
ATOM 847 N N . LYS A 1 110 ? -4.387 -0.515 19.978 1.00 89.25 110 LYS A N 1
ATOM 848 C CA . LYS A 1 110 ? -5.185 -1.207 21.003 1.00 89.25 110 LYS A CA 1
ATOM 849 C C . LYS A 1 110 ? -5.121 -2.725 20.868 1.00 89.25 110 LYS A C 1
ATOM 851 O O . LYS A 1 110 ? -5.027 -3.413 21.874 1.00 89.25 110 LYS A O 1
ATOM 856 N N . THR A 1 111 ? -5.201 -3.225 19.640 1.00 90.00 111 THR A N 1
ATOM 857 C CA . THR A 1 111 ? -5.309 -4.663 19.348 1.00 90.00 111 THR A CA 1
ATOM 858 C C . THR A 1 111 ? -3.957 -5.299 19.031 1.00 90.00 111 THR A C 1
ATOM 860 O O . THR A 1 111 ? -3.795 -6.505 19.173 1.00 90.00 111 THR A O 1
ATOM 863 N N . GLY A 1 112 ? -2.969 -4.502 18.615 1.00 88.31 112 GLY A N 1
ATOM 864 C CA . GLY A 1 112 ? -1.651 -4.976 18.196 1.00 88.31 112 GLY A CA 1
ATOM 865 C C . GLY A 1 112 ? -1.612 -5.544 16.776 1.00 88.31 112 GLY A C 1
ATOM 866 O O . GLY A 1 112 ? -0.542 -5.960 16.335 1.00 88.31 112 GLY A O 1
ATOM 867 N N . VAL A 1 113 ? -2.739 -5.565 16.054 1.00 93.06 113 VAL A N 1
ATOM 868 C CA . VAL A 1 113 ? -2.790 -6.014 14.654 1.00 93.06 113 VAL A CA 1
ATOM 869 C C . VAL A 1 113 ? -2.206 -4.965 13.710 1.00 93.06 113 VAL A C 1
ATOM 871 O O . VAL A 1 113 ? -2.076 -3.791 14.059 1.00 93.06 113 VAL A O 1
ATOM 874 N N . LYS A 1 114 ? -1.911 -5.389 12.482 1.00 92.12 114 LYS A N 1
ATOM 875 C CA . LYS A 1 114 ? -1.650 -4.503 11.347 1.00 92.12 114 LYS A CA 1
ATOM 876 C C . LYS A 1 114 ? -2.880 -4.460 10.446 1.00 92.12 114 LYS A C 1
ATOM 878 O O . LYS A 1 114 ? -3.415 -5.514 10.104 1.00 92.12 114 LYS A O 1
ATOM 883 N N . ILE A 1 115 ? -3.319 -3.266 10.065 1.00 92.12 115 ILE A N 1
ATOM 884 C CA . ILE A 1 115 ? -4.481 -3.062 9.196 1.00 92.12 115 ILE A CA 1
ATOM 885 C C . ILE A 1 115 ? -4.016 -2.409 7.901 1.00 92.12 115 ILE A C 1
ATOM 887 O O . ILE A 1 115 ? -3.419 -1.335 7.909 1.00 92.12 115 ILE A O 1
ATOM 891 N N . ASP A 1 116 ? -4.341 -3.042 6.783 1.00 90.75 116 ASP A N 1
ATOM 892 C CA . ASP A 1 116 ? -4.169 -2.482 5.450 1.00 90.75 116 ASP A CA 1
ATOM 893 C C . ASP A 1 116 ? -5.534 -2.328 4.775 1.00 90.75 116 ASP A C 1
ATOM 895 O O . ASP A 1 116 ? -6.426 -3.158 4.949 1.00 90.75 116 ASP A O 1
ATOM 899 N N . VAL A 1 117 ? -5.730 -1.234 4.046 1.00 90.25 117 VAL A N 1
ATOM 900 C CA . VAL A 1 117 ? -7.028 -0.887 3.461 1.00 90.25 117 VAL A CA 1
ATOM 901 C C . VAL A 1 117 ? -6.868 -0.683 1.968 1.00 90.25 117 VAL A C 1
ATOM 903 O O . VAL A 1 117 ? -6.307 0.319 1.517 1.00 90.25 117 VAL A O 1
ATOM 906 N N . ASP A 1 118 ? -7.451 -1.598 1.202 1.00 89.00 118 ASP A N 1
ATOM 907 C CA . ASP A 1 118 ? -7.589 -1.448 -0.235 1.00 89.00 118 ASP A CA 1
ATOM 908 C C . ASP A 1 118 ? -8.782 -0.535 -0.534 1.00 89.00 118 ASP A C 1
ATOM 910 O O . ASP A 1 118 ? -9.949 -0.927 -0.462 1.00 89.00 118 ASP A O 1
ATOM 914 N N . LYS A 1 119 ? -8.474 0.717 -0.879 1.00 85.44 119 LYS A N 1
ATOM 915 C CA . LYS A 1 119 ? -9.475 1.729 -1.242 1.00 85.44 119 LYS A CA 1
ATOM 916 C C . LYS A 1 119 ? -10.170 1.431 -2.567 1.00 85.44 119 LYS A C 1
ATOM 918 O O . LYS A 1 119 ? -11.288 1.895 -2.761 1.00 85.44 119 LYS A O 1
ATOM 923 N N . VAL A 1 120 ? -9.511 0.712 -3.476 1.00 85.88 120 VAL A N 1
ATOM 924 C CA . VAL A 1 120 ? -10.066 0.388 -4.796 1.00 85.88 120 VAL A CA 1
ATOM 925 C C . VAL A 1 120 ? -11.003 -0.807 -4.669 1.00 85.88 120 VAL A C 1
ATOM 927 O O . VAL A 1 120 ? -12.119 -0.769 -5.177 1.00 85.88 120 VAL A O 1
ATOM 930 N N . GLY A 1 121 ? -10.569 -1.840 -3.946 1.00 81.88 121 GLY A N 1
ATOM 931 C CA . GLY A 1 121 ? -11.359 -3.039 -3.678 1.00 81.88 121 GLY A CA 1
ATOM 932 C C . GLY A 1 121 ? -12.371 -2.913 -2.537 1.00 81.88 121 GLY A C 1
ATOM 933 O O . GLY A 1 121 ? -13.150 -3.843 -2.350 1.00 81.88 121 GLY A O 1
ATOM 934 N N . MET A 1 122 ? -12.358 -1.806 -1.780 1.00 85.56 122 MET A N 1
ATOM 935 C CA . MET A 1 122 ? -13.162 -1.584 -0.562 1.00 85.56 122 MET A CA 1
ATOM 936 C C . MET A 1 122 ? -13.003 -2.702 0.483 1.00 85.56 122 MET A C 1
ATOM 938 O O . MET A 1 122 ? -13.953 -3.094 1.163 1.00 85.56 122 MET A O 1
ATOM 942 N N . LYS A 1 123 ? -11.777 -3.219 0.610 1.00 88.81 123 LYS A N 1
ATOM 943 C CA . LYS A 1 123 ? -11.443 -4.347 1.487 1.00 88.81 123 LYS A CA 1
ATOM 944 C C . LYS A 1 123 ? -10.490 -3.927 2.587 1.00 88.81 123 LYS A C 1
ATOM 946 O O . LYS A 1 123 ? -9.545 -3.174 2.360 1.00 88.81 123 LYS A O 1
ATOM 951 N N . ILE A 1 124 ? -10.730 -4.460 3.777 1.00 91.38 124 ILE A N 1
ATOM 952 C CA . ILE A 1 124 ? -9.874 -4.289 4.944 1.00 91.38 124 ILE A CA 1
ATOM 953 C C . ILE A 1 124 ? -9.136 -5.607 5.175 1.00 91.38 124 ILE A C 1
ATOM 955 O O . ILE A 1 124 ? -9.743 -6.671 5.299 1.00 91.38 124 ILE A O 1
ATOM 959 N N . HIS A 1 125 ? -7.814 -5.533 5.231 1.00 92.31 125 HIS A N 1
ATOM 960 C CA . HIS A 1 125 ? -6.921 -6.637 5.537 1.00 92.31 125 HIS A CA 1
ATOM 961 C C . HIS A 1 125 ? -6.387 -6.468 6.953 1.00 92.31 125 HIS A C 1
ATOM 963 O O . HIS A 1 125 ? -5.667 -5.519 7.244 1.00 92.31 125 HIS A O 1
ATOM 969 N N . ILE A 1 126 ? -6.730 -7.401 7.834 1.00 93.25 126 ILE A N 1
ATOM 970 C CA . ILE A 1 126 ? -6.296 -7.409 9.230 1.00 93.25 126 ILE A CA 1
ATOM 971 C C . ILE A 1 126 ? -5.286 -8.537 9.388 1.00 93.25 126 ILE A C 1
ATOM 973 O O . ILE A 1 126 ? -5.586 -9.684 9.065 1.00 93.25 126 ILE A O 1
ATOM 977 N N . ILE A 1 127 ? -4.086 -8.226 9.865 1.00 92.44 127 ILE A N 1
ATOM 978 C CA . ILE A 1 127 ? -2.992 -9.184 10.024 1.00 92.44 127 ILE A CA 1
ATOM 979 C C . ILE A 1 127 ? -2.598 -9.227 11.498 1.00 92.44 127 ILE A C 1
ATOM 981 O O . ILE A 1 127 ? -2.268 -8.197 12.083 1.00 92.44 127 ILE A O 1
ATOM 985 N N . GLY A 1 128 ? -2.609 -10.413 12.097 1.00 92.75 128 GLY A N 1
ATOM 986 C CA . GLY A 1 128 ? -2.320 -10.598 13.519 1.00 92.75 128 GLY A CA 1
ATOM 987 C C . GLY A 1 128 ? -2.422 -12.059 13.946 1.00 92.75 128 GLY A C 1
ATOM 988 O O . GLY A 1 128 ? -2.605 -12.941 13.108 1.00 92.75 128 GLY A O 1
ATOM 989 N N . ASN A 1 129 ? -2.300 -12.317 15.247 1.00 93.56 129 ASN A N 1
ATOM 990 C CA . ASN A 1 129 ? -2.685 -13.604 15.827 1.00 93.56 129 ASN A CA 1
ATOM 991 C C . ASN A 1 129 ? -4.223 -13.703 15.898 1.00 93.56 129 ASN A C 1
ATOM 993 O O . ASN A 1 129 ? -4.940 -12.725 15.687 1.00 93.56 129 ASN A O 1
ATOM 997 N N . GLU A 1 130 ? -4.739 -14.892 16.191 1.00 91.56 130 GLU A N 1
ATOM 998 C CA . GLU A 1 130 ? -6.184 -15.151 16.225 1.00 91.56 130 GLU A CA 1
ATOM 999 C C . GLU A 1 130 ? -6.924 -14.282 17.260 1.00 91.56 130 GLU A C 1
ATOM 1001 O O . GLU A 1 130 ? -7.967 -13.710 16.952 1.00 91.56 130 GLU A O 1
ATOM 1006 N N . GLU A 1 131 ? -6.344 -14.092 18.446 1.00 90.88 131 GLU A N 1
ATOM 1007 C CA . GLU A 1 131 ? -6.923 -13.269 19.517 1.00 90.88 131 GLU A CA 1
ATOM 1008 C C . GLU A 1 131 ? -7.025 -11.787 19.132 1.00 90.88 131 GLU A C 1
ATOM 1010 O O . GLU A 1 131 ? -8.097 -11.186 19.236 1.00 90.88 131 GLU A O 1
ATOM 1015 N N . SER A 1 132 ? -5.936 -11.192 18.635 1.00 92.19 132 SER A N 1
ATOM 1016 C CA . SER A 1 132 ? -5.931 -9.788 18.222 1.00 92.19 132 SER A CA 1
ATOM 1017 C C . SER A 1 132 ? -6.781 -9.557 16.979 1.00 92.19 132 SER A C 1
ATOM 1019 O O . SER A 1 132 ? -7.387 -8.493 16.858 1.00 92.19 132 SER A O 1
ATOM 1021 N N . ILE A 1 133 ? -6.855 -10.534 16.066 1.00 93.44 133 ILE A N 1
ATOM 1022 C CA . ILE A 1 133 ? -7.764 -10.474 14.916 1.00 93.44 133 ILE A CA 1
ATOM 1023 C C . ILE A 1 133 ? -9.210 -10.405 15.396 1.00 93.44 133 ILE A C 1
ATOM 1025 O O . ILE A 1 133 ? -9.926 -9.518 14.950 1.00 93.44 133 ILE A O 1
ATOM 1029 N N . ASN A 1 134 ? -9.630 -11.272 16.319 1.00 92.25 134 ASN A N 1
ATOM 1030 C CA . ASN A 1 134 ? -11.005 -11.266 16.824 1.00 92.25 134 ASN A CA 1
ATOM 1031 C C . ASN A 1 134 ? -11.355 -9.932 17.497 1.00 92.25 134 ASN A C 1
ATOM 1033 O O . ASN A 1 134 ? -12.395 -9.349 17.198 1.00 92.25 134 ASN A O 1
ATOM 1037 N N . ALA A 1 135 ? -10.447 -9.394 18.318 1.00 91.44 135 ALA A N 1
ATOM 1038 C CA . ALA A 1 135 ? -10.624 -8.072 18.914 1.00 91.44 135 ALA A CA 1
ATOM 1039 C C . ALA A 1 135 ? -10.732 -6.967 17.846 1.00 91.44 135 ALA A C 1
ATOM 1041 O O . ALA A 1 135 ? -11.568 -6.072 17.944 1.00 91.44 135 ALA A O 1
ATOM 1042 N N . ALA A 1 136 ? -9.900 -7.014 16.802 1.00 91.38 136 ALA A N 1
ATOM 1043 C CA . ALA A 1 136 ? -9.941 -6.042 15.715 1.00 91.38 136 ALA A CA 1
ATOM 1044 C C . ALA A 1 136 ? -11.205 -6.160 14.854 1.00 91.38 136 ALA A C 1
ATOM 1046 O O . ALA A 1 136 ? -11.730 -5.131 14.436 1.00 91.38 136 ALA A O 1
ATOM 1047 N N . ILE A 1 137 ? -11.706 -7.376 14.614 1.00 90.56 137 ILE A N 1
ATOM 1048 C CA . ILE A 1 137 ? -12.971 -7.617 13.910 1.00 90.56 137 ILE A CA 1
ATOM 1049 C C . ILE A 1 137 ? -14.114 -6.950 14.667 1.00 90.56 137 ILE A C 1
ATOM 1051 O O . ILE A 1 137 ? -14.861 -6.198 14.056 1.00 90.56 137 ILE A O 1
ATOM 1055 N N . GLU A 1 138 ? -14.199 -7.131 15.984 1.00 87.62 138 GLU A N 1
ATOM 1056 C CA . GLU A 1 138 ? -15.244 -6.499 16.795 1.00 87.62 138 GLU A CA 1
ATOM 1057 C C . GLU A 1 138 ? -15.218 -4.964 16.672 1.00 87.62 138 GLU A C 1
ATOM 1059 O O . GLU A 1 138 ? -16.253 -4.335 16.449 1.00 87.62 138 GLU A O 1
ATOM 1064 N N . TYR A 1 139 ? -14.028 -4.350 16.709 1.00 86.00 139 TYR A N 1
ATOM 1065 C CA . TYR A 1 139 ? -13.874 -2.908 16.468 1.00 86.00 139 TYR A CA 1
ATOM 1066 C C . TYR A 1 139 ? -14.263 -2.488 15.044 1.00 86.00 139 TYR A C 1
ATOM 1068 O O . TYR A 1 139 ? -14.834 -1.415 14.844 1.00 86.00 139 TYR A O 1
ATOM 1076 N N . VAL A 1 140 ? -13.918 -3.292 14.038 1.00 86.38 140 VAL A N 1
ATOM 1077 C CA . VAL A 1 140 ? -14.263 -3.019 12.638 1.00 86.38 140 VAL A CA 1
ATOM 1078 C C . VAL A 1 140 ? -15.771 -3.121 12.443 1.00 86.38 140 VAL A C 1
ATOM 1080 O O . VAL A 1 140 ? -16.356 -2.248 11.806 1.00 86.38 140 VAL A O 1
ATOM 1083 N N . GLU A 1 141 ? -16.415 -4.135 13.009 1.00 84.56 141 GLU A N 1
ATOM 1084 C CA . GLU A 1 141 ? -17.864 -4.322 12.972 1.00 84.56 141 GLU A CA 1
ATOM 1085 C C . GLU A 1 141 ? -18.602 -3.178 13.659 1.00 84.56 141 GLU A C 1
ATOM 1087 O O . GLU A 1 141 ? -19.568 -2.669 13.100 1.00 84.56 141 GLU A O 1
ATOM 1092 N N . ASP A 1 142 ? -18.126 -2.705 14.811 1.00 81.75 142 ASP A N 1
ATOM 1093 C CA . ASP A 1 142 ? -18.724 -1.557 15.499 1.00 81.75 142 ASP A CA 1
ATOM 1094 C C . ASP A 1 142 ? -18.760 -0.312 14.594 1.00 81.75 142 ASP A C 1
ATOM 1096 O O . ASP A 1 142 ? -19.801 0.320 14.393 1.00 81.75 142 ASP A O 1
ATOM 1100 N N . VAL A 1 143 ? -17.646 -0.020 13.918 1.00 79.56 143 VAL A N 1
ATOM 1101 C CA . VAL A 1 143 ? -17.554 1.131 13.010 1.00 79.56 143 VAL A CA 1
ATOM 1102 C C . VAL A 1 143 ? -18.343 0.906 11.716 1.00 79.56 143 VAL A C 1
ATOM 1104 O O . VAL A 1 143 ? -19.032 1.812 11.243 1.00 79.56 143 VAL A O 1
ATOM 1107 N N . THR A 1 144 ? -18.268 -0.285 11.122 1.00 78.81 144 THR A N 1
ATOM 1108 C CA . THR A 1 144 ? -18.906 -0.597 9.830 1.00 78.81 144 THR A CA 1
ATOM 1109 C C . THR A 1 144 ? -20.404 -0.855 9.936 1.00 78.81 144 THR A C 1
ATOM 1111 O O . THR A 1 144 ? -21.125 -0.604 8.972 1.00 78.81 144 THR A O 1
ATOM 1114 N N . LEU A 1 145 ? -20.918 -1.290 11.083 1.00 76.12 145 LEU A N 1
ATOM 1115 C CA . LEU A 1 145 ? -22.351 -1.483 11.310 1.00 76.12 145 LEU A CA 1
ATOM 1116 C C . LEU A 1 145 ? -23.014 -0.263 11.946 1.00 76.12 145 LEU A C 1
ATOM 1118 O O . LEU A 1 145 ? -24.235 -0.162 11.873 1.00 76.12 145 LEU A O 1
ATOM 1122 N N . SER A 1 146 ? -22.244 0.703 12.460 1.00 78.75 146 SER A N 1
ATOM 1123 C CA . SER A 1 146 ? -22.804 1.931 13.034 1.00 78.75 146 SER A CA 1
ATOM 1124 C C . SER A 1 146 ? -23.776 2.638 12.078 1.00 78.75 146 SER A C 1
ATOM 1126 O O . SER A 1 146 ? -23.460 2.879 10.910 1.00 78.75 146 SER A O 1
ATOM 1128 N N . VAL A 1 147 ? -24.985 2.940 12.544 1.00 78.56 147 VAL A N 1
ATOM 1129 C CA . VAL A 1 147 ? -25.998 3.682 11.785 1.00 78.56 147 VAL A CA 1
ATOM 1130 C C . VAL A 1 147 ? -25.892 5.150 12.172 1.00 78.56 147 VAL A C 1
ATOM 1132 O O . VAL A 1 147 ? -25.840 5.472 13.357 1.00 78.56 147 VAL A O 1
ATOM 1135 N N . GLU A 1 148 ? -25.835 6.041 11.179 1.00 77.88 148 GLU A N 1
ATOM 1136 C CA . GLU A 1 1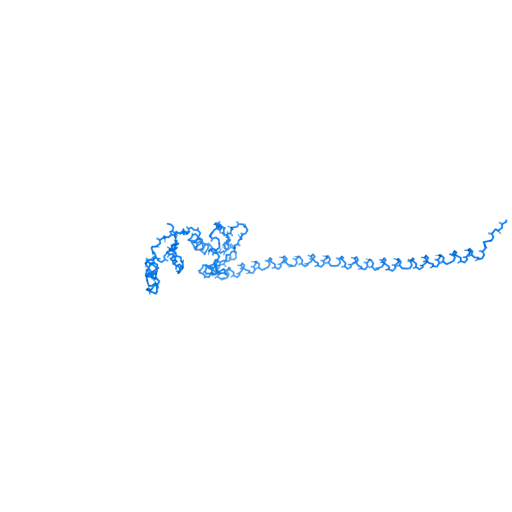48 ? -25.939 7.481 11.413 1.00 77.88 148 GLU A CA 1
ATOM 1137 C C . GLU A 1 148 ? -27.386 7.931 11.203 1.00 77.88 148 GLU A C 1
ATOM 1139 O O . GLU A 1 148 ? -27.904 7.880 10.088 1.00 77.88 148 GLU A O 1
ATOM 1144 N N . GLU A 1 149 ? -28.022 8.425 12.259 1.00 81.50 149 GLU A N 1
ATOM 1145 C CA . GLU A 1 149 ? -29.327 9.072 12.187 1.00 81.50 149 GLU A CA 1
ATOM 1146 C C . GLU A 1 149 ? -29.212 10.575 12.436 1.00 81.50 149 GLU A C 1
ATOM 1148 O O . GLU A 1 149 ? -28.390 11.064 13.217 1.00 81.50 149 GLU A O 1
ATOM 1153 N N . SER A 1 150 ? -30.062 11.338 11.752 1.00 84.94 150 SER A N 1
ATOM 1154 C CA . SER A 1 150 ? -30.123 12.790 11.881 1.00 84.94 150 SER A CA 1
ATOM 1155 C C . SER A 1 150 ? -31.434 13.196 12.541 1.00 84.94 150 SER A C 1
ATOM 1157 O O . SER A 1 150 ? -32.510 13.085 11.954 1.00 84.94 150 SER A O 1
ATOM 1159 N N . ILE A 1 151 ? -31.342 13.696 13.772 1.00 87.44 151 ILE A N 1
ATOM 1160 C CA . ILE A 1 151 ? -32.491 14.141 14.555 1.00 87.44 151 ILE A CA 1
ATOM 1161 C C . ILE A 1 151 ? -32.654 15.646 14.361 1.00 87.44 151 ILE A C 1
ATOM 1163 O O . ILE A 1 151 ? -31.820 16.437 14.808 1.00 87.44 151 ILE A O 1
ATOM 1167 N N . LYS A 1 152 ? -33.746 16.059 13.710 1.00 88.25 152 LYS A N 1
ATOM 1168 C CA . LYS A 1 152 ? -34.096 17.480 13.567 1.00 88.25 152 LYS A CA 1
ATOM 1169 C C . LYS A 1 152 ? -34.453 18.061 14.932 1.00 88.25 152 LYS A C 1
ATOM 1171 O O . LYS A 1 152 ? -35.362 17.574 15.599 1.00 88.25 152 LYS A O 1
ATOM 1176 N N . LEU A 1 153 ? -33.764 19.128 15.321 1.00 86.38 153 LEU A N 1
ATOM 1177 C CA . LEU A 1 153 ? -34.004 19.831 16.574 1.00 86.38 153 LEU A CA 1
ATOM 1178 C C . LEU A 1 153 ? -34.619 21.211 16.302 1.00 86.38 153 LEU A C 1
ATOM 1180 O O . LEU A 1 153 ? -34.214 21.901 15.361 1.00 86.38 153 LEU A O 1
ATOM 1184 N N . PRO A 1 154 ? -35.573 21.666 17.132 1.00 88.19 154 PRO A N 1
ATOM 1185 C CA . PRO A 1 154 ? -36.040 23.044 17.083 1.00 88.19 154 PRO A CA 1
ATOM 1186 C C . PRO A 1 154 ? -34.876 24.033 17.291 1.00 88.19 154 PRO A C 1
ATOM 1188 O O . PRO A 1 154 ? -34.004 23.773 18.128 1.00 88.19 154 PRO A O 1
ATOM 1191 N N . PRO A 1 155 ? -34.867 25.200 16.613 1.00 85.31 155 PRO A N 1
ATOM 1192 C CA . PRO A 1 155 ? -33.789 26.185 16.743 1.00 85.31 155 PRO A CA 1
ATOM 1193 C C . PRO A 1 155 ? -33.526 26.617 18.191 1.00 85.31 155 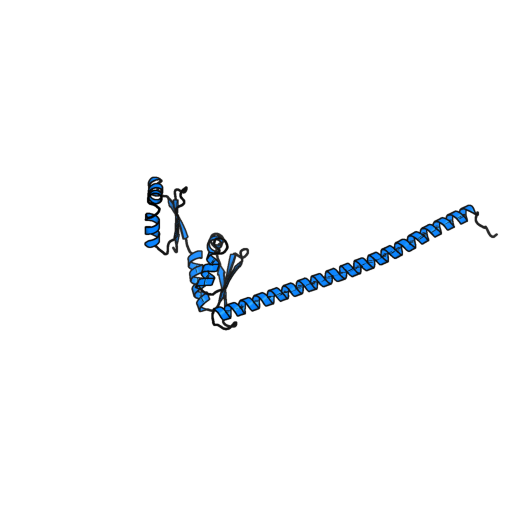PRO A C 1
ATOM 1195 O O . PRO A 1 155 ? -32.374 26.734 18.600 1.00 85.31 155 PRO A O 1
ATOM 1198 N N . ALA A 1 156 ? -34.587 26.765 18.994 1.00 86.75 156 ALA A N 1
ATOM 1199 C CA . ALA A 1 156 ? -34.482 27.101 20.413 1.00 86.75 156 ALA A CA 1
ATOM 1200 C C . ALA A 1 156 ? -33.680 26.055 21.209 1.00 86.75 156 ALA A C 1
ATOM 1202 O O . ALA A 1 156 ? -32.871 26.412 22.065 1.00 86.75 156 ALA A O 1
ATOM 1203 N N . THR A 1 157 ? -33.854 24.767 20.897 1.00 85.38 157 THR A N 1
ATOM 1204 C CA . THR A 1 157 ? -33.145 23.661 21.552 1.00 85.38 157 THR A CA 1
ATOM 1205 C C . THR A 1 157 ? -31.663 23.653 21.183 1.00 85.38 157 THR A C 1
ATOM 1207 O O . THR A 1 157 ? -30.822 23.477 22.063 1.00 85.38 157 THR A O 1
ATOM 1210 N N . VAL A 1 158 ? -31.321 23.912 19.915 1.00 85.31 158 VAL A N 1
ATOM 1211 C CA . VAL A 1 158 ? -29.919 24.015 19.466 1.00 85.31 158 VAL A CA 1
ATOM 1212 C C . VAL A 1 158 ? -29.223 25.182 20.168 1.00 85.31 158 VAL A C 1
ATOM 1214 O O . VAL A 1 158 ? -28.161 24.997 20.764 1.00 85.31 158 VAL A O 1
ATOM 1217 N N . THR A 1 159 ? -29.854 26.364 20.193 1.00 84.69 159 THR A N 1
ATOM 1218 C CA . THR A 1 159 ? -29.324 27.531 20.913 1.00 84.69 159 THR A CA 1
ATOM 1219 C C . THR A 1 159 ? -29.144 27.233 22.398 1.00 84.69 159 THR A C 1
ATOM 1221 O O . THR A 1 159 ? -28.112 27.583 22.961 1.00 84.69 159 THR A O 1
ATOM 1224 N N . TYR A 1 160 ? -30.095 26.542 23.030 1.00 85.88 160 TYR A N 1
ATOM 1225 C CA . TYR A 1 160 ? -30.006 26.172 24.441 1.00 85.88 160 TYR A CA 1
ATOM 1226 C C . TYR A 1 160 ? -28.832 25.225 24.737 1.00 85.88 160 TYR A C 1
ATOM 1228 O O . TYR A 1 160 ? -28.055 25.478 25.664 1.00 85.88 160 TYR A O 1
ATOM 1236 N N . ILE A 1 161 ? -28.655 24.170 23.931 1.00 84.19 161 ILE A N 1
ATOM 1237 C CA . ILE A 1 161 ? -27.545 23.212 24.074 1.00 84.19 161 ILE A CA 1
ATOM 1238 C C . ILE A 1 161 ? -26.197 23.924 23.889 1.00 84.19 161 ILE A C 1
ATOM 1240 O O . ILE A 1 161 ? -25.289 23.754 24.710 1.00 84.19 161 ILE A O 1
ATOM 1244 N N . CYS A 1 162 ? -26.076 24.773 22.863 1.00 82.50 162 CYS A N 1
ATOM 1245 C CA . CYS A 1 162 ? -24.857 25.536 22.598 1.00 82.50 162 CYS A CA 1
ATOM 1246 C C . CYS A 1 162 ? -24.569 26.594 23.680 1.00 82.50 162 CYS A C 1
ATOM 1248 O O . CYS A 1 162 ? -23.423 26.721 24.117 1.00 82.50 162 CYS A O 1
ATOM 1250 N N . ALA A 1 163 ? -25.587 27.317 24.160 1.00 83.75 163 ALA A N 1
ATOM 1251 C CA . ALA A 1 163 ? -25.445 28.359 25.180 1.00 83.75 163 ALA A CA 1
ATOM 1252 C C . ALA A 1 163 ? -24.992 27.795 26.535 1.00 83.75 163 ALA A C 1
ATOM 1254 O O . ALA A 1 163 ? -24.204 28.419 27.246 1.00 83.75 163 ALA A O 1
ATOM 1255 N N . LYS A 1 164 ? -25.413 26.573 26.884 1.00 82.50 164 LYS A N 1
ATOM 1256 C CA . LYS A 1 164 ? -25.012 25.879 28.122 1.00 82.50 164 LYS A CA 1
ATOM 1257 C C . LYS A 1 164 ? -23.626 25.219 28.041 1.00 82.50 164 LYS A C 1
ATOM 1259 O O . LYS A 1 164 ? -23.374 24.250 28.756 1.00 82.50 164 LYS A O 1
ATOM 1264 N N . ARG A 1 165 ? -22.714 25.735 27.204 1.00 75.38 165 ARG A N 1
ATOM 1265 C CA . ARG A 1 165 ? -21.359 25.187 26.973 1.00 75.38 165 ARG A CA 1
ATOM 1266 C C . ARG A 1 165 ? -21.362 23.695 26.615 1.00 75.38 165 ARG A C 1
ATOM 1268 O O . ARG A 1 165 ? -20.475 22.974 27.044 1.00 75.38 165 ARG A O 1
ATOM 1275 N N . MET A 1 166 ? -22.369 23.219 25.880 1.00 80.12 166 MET A N 1
ATOM 1276 C CA . MET A 1 166 ? -22.506 21.803 25.508 1.00 80.12 166 MET A CA 1
ATOM 1277 C C . MET A 1 166 ? -22.631 20.822 26.689 1.00 80.12 166 MET A C 1
ATOM 1279 O O . MET A 1 166 ? -22.632 19.620 26.454 1.00 80.12 166 MET A O 1
ATOM 1283 N N . LYS A 1 167 ? -22.859 21.285 27.931 1.00 84.69 167 LYS A N 1
ATOM 1284 C CA . LYS A 1 167 ? -23.017 20.407 29.111 1.00 84.69 167 LYS A CA 1
ATOM 1285 C C . LYS A 1 167 ? -24.082 19.324 28.929 1.00 84.69 167 LYS A C 1
ATOM 1287 O O . LYS A 1 167 ? -23.959 18.234 29.470 1.00 84.69 167 LYS A O 1
ATOM 1292 N N . ILE A 1 168 ? -25.145 19.636 28.190 1.00 85.38 168 ILE A N 1
ATOM 1293 C CA . ILE A 1 168 ? -26.229 18.692 27.887 1.00 85.38 168 ILE A CA 1
ATOM 1294 C C . ILE A 1 168 ? -25.749 17.623 26.903 1.00 85.38 168 ILE A C 1
ATOM 1296 O O . ILE A 1 168 ? -26.078 16.455 27.066 1.00 85.38 168 ILE A O 1
ATOM 1300 N N . LEU A 1 169 ? -24.939 18.010 25.914 1.00 85.06 169 LEU A N 1
ATOM 1301 C CA . LEU A 1 169 ? -24.323 17.056 24.998 1.00 85.06 169 LEU A CA 1
ATOM 1302 C C . LEU A 1 169 ? -23.323 16.165 25.743 1.00 85.06 169 LEU A C 1
ATOM 1304 O O . LEU A 1 169 ? -23.300 14.963 25.515 1.00 85.06 169 LEU A O 1
ATOM 1308 N N . ASP A 1 170 ? -22.538 16.734 26.657 1.00 86.62 170 ASP A N 1
ATOM 1309 C CA . ASP A 1 170 ? -21.604 15.966 27.484 1.00 86.62 170 ASP A CA 1
ATOM 1310 C C . ASP A 1 170 ? -22.348 14.992 28.407 1.00 86.62 170 ASP A C 1
ATOM 1312 O O . ASP A 1 170 ? -21.951 13.837 28.520 1.00 86.62 170 ASP A O 1
ATOM 1316 N N . MET A 1 171 ? -23.479 15.410 28.988 1.00 87.31 171 MET A N 1
ATOM 1317 C CA . MET A 1 171 ? -24.364 14.526 29.753 1.00 87.31 171 MET A CA 1
ATOM 1318 C C . MET A 1 171 ? -24.903 13.376 28.888 1.00 87.31 171 MET A C 1
ATOM 1320 O O . MET A 1 171 ? -24.909 12.234 29.338 1.00 87.31 171 MET A O 1
ATOM 1324 N N . LEU A 1 172 ? -25.336 13.652 27.652 1.00 86.50 172 LEU A N 1
ATOM 1325 C CA . LEU A 1 172 ? -25.811 12.619 26.723 1.00 86.50 172 LEU A CA 1
ATOM 1326 C C . LEU A 1 172 ? -24.700 11.626 26.363 1.00 86.50 172 LEU A C 1
ATOM 1328 O O . LEU A 1 172 ? -24.927 10.422 26.434 1.00 86.50 172 LEU A O 1
ATOM 1332 N N . LYS A 1 173 ? -23.491 12.122 26.075 1.00 87.00 173 LYS A N 1
ATOM 1333 C CA . LYS A 1 173 ? -22.302 11.290 25.831 1.00 87.00 173 LYS A CA 1
ATOM 1334 C C . LYS A 1 173 ? -21.928 10.439 27.043 1.00 87.00 173 LYS A C 1
ATOM 1336 O O . LYS A 1 173 ? -21.504 9.305 26.886 1.00 87.00 173 LYS A O 1
ATOM 1341 N N . GLN A 1 174 ? -22.083 10.974 28.254 1.00 88.62 174 GLN A N 1
ATOM 1342 C CA . GLN A 1 174 ? -21.785 10.239 29.483 1.00 88.62 174 GLN A CA 1
ATOM 1343 C C . GLN A 1 174 ? -22.842 9.168 29.784 1.00 88.62 174 GLN A C 1
ATOM 1345 O O . GLN A 1 174 ? -22.511 8.113 30.315 1.00 88.62 174 GLN A O 1
ATOM 1350 N N . LYS A 1 175 ? -24.109 9.433 29.444 1.00 91.12 175 LYS A N 1
ATOM 1351 C CA . LYS A 1 175 ? -25.221 8.496 29.645 1.00 91.12 175 LYS A CA 1
ATOM 1352 C C . LYS A 1 175 ? -25.246 7.373 28.602 1.00 91.12 175 LYS A C 1
ATOM 1354 O O . LYS A 1 175 ? -25.687 6.275 28.920 1.00 91.12 175 LYS A O 1
ATOM 1359 N N . HIS A 1 176 ? -24.777 7.651 27.389 1.00 87.06 176 HIS A N 1
ATOM 1360 C CA . HIS A 1 176 ? -24.707 6.701 26.281 1.00 87.06 176 HIS A CA 1
ATOM 1361 C C . HIS A 1 176 ? -23.299 6.734 25.661 1.00 87.06 176 HIS A C 1
ATOM 1363 O O . HIS A 1 176 ? -23.104 7.392 24.639 1.00 87.06 176 HIS A O 1
ATOM 1369 N N . PRO A 1 177 ? -22.310 6.067 26.286 1.00 80.56 177 PRO A N 1
ATOM 1370 C CA . PRO A 1 177 ? -20.918 6.090 25.827 1.00 80.56 177 PRO A CA 1
ATOM 1371 C C . PRO A 1 177 ? -20.717 5.391 24.476 1.00 80.56 177 PRO A C 1
ATOM 1373 O O . PRO A 1 177 ? -19.815 5.763 23.729 1.00 80.56 177 PRO A O 1
ATOM 1376 N N . ASP A 1 178 ? -21.588 4.438 24.147 1.00 78.44 178 ASP A N 1
ATOM 1377 C CA . ASP A 1 178 ? -21.540 3.651 22.908 1.00 78.44 178 ASP A CA 1
ATOM 1378 C C . ASP A 1 178 ? -22.159 4.397 21.711 1.00 78.44 178 ASP A C 1
ATOM 1380 O O . ASP A 1 178 ? -22.165 3.907 20.583 1.00 78.44 178 ASP A O 1
ATOM 1384 N N . VAL A 1 179 ? -22.696 5.601 21.948 1.00 83.19 179 VAL A N 1
ATOM 1385 C CA . VAL A 1 179 ? -23.360 6.422 20.936 1.00 83.19 179 VAL A CA 1
ATOM 1386 C C . VAL A 1 179 ? -22.624 7.748 20.779 1.00 83.19 179 VAL A C 1
ATOM 1388 O O . VAL A 1 179 ? -22.465 8.548 21.703 1.00 83.19 179 VAL A O 1
ATOM 1391 N N . TYR A 1 180 ? -22.191 8.016 19.558 1.00 83.38 180 TYR A N 1
ATOM 1392 C CA . TYR A 1 180 ? -21.548 9.254 19.173 1.00 83.38 180 TYR A CA 1
ATOM 1393 C C . TYR A 1 180 ? -22.583 10.332 18.841 1.00 83.38 180 TYR A C 1
ATOM 1395 O O . TYR A 1 180 ? -23.309 10.243 17.851 1.00 83.38 180 TYR A O 1
ATOM 1403 N N . PHE A 1 181 ? -22.607 11.397 19.645 1.00 86.50 181 PHE A N 1
ATOM 1404 C CA . PHE A 1 181 ? -23.443 12.574 19.406 1.00 86.50 181 PHE A CA 1
ATOM 1405 C C . PHE A 1 181 ? -22.618 13.745 18.873 1.00 86.50 181 PHE A C 1
ATOM 1407 O O . PHE A 1 181 ? -21.667 14.208 19.517 1.00 86.50 181 PHE A O 1
ATOM 1414 N N . GLU A 1 182 ? -23.045 14.290 17.738 1.00 85.00 182 GLU A N 1
ATOM 1415 C CA . GLU A 1 182 ? -22.447 15.458 17.103 1.00 85.00 182 GLU A CA 1
ATOM 1416 C C . GLU A 1 182 ? -23.527 16.484 16.750 1.00 85.00 182 GLU A C 1
ATOM 1418 O O . GLU A 1 182 ? -24.477 16.198 16.027 1.00 85.00 182 GLU A O 1
ATOM 1423 N N . LEU A 1 183 ? -23.376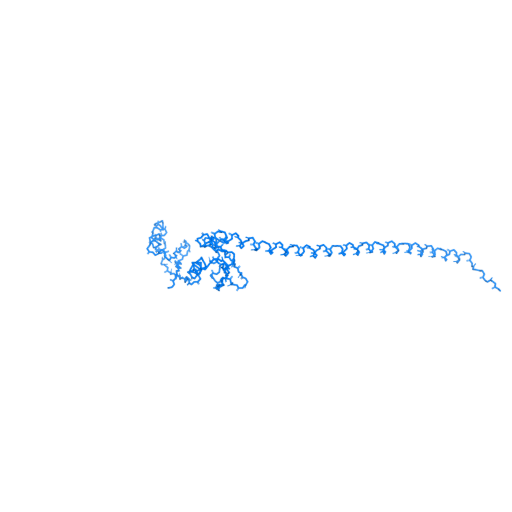 17.706 17.260 1.00 84.94 183 LEU A N 1
ATOM 1424 C CA . LEU A 1 183 ? -24.260 18.828 16.952 1.00 84.94 183 LEU A CA 1
ATOM 1425 C C . LEU A 1 183 ? -23.424 19.978 16.370 1.00 84.94 183 LEU A C 1
ATOM 1427 O O . LEU A 1 183 ? -22.737 20.676 17.127 1.00 84.94 183 LEU A O 1
ATOM 1431 N N . PRO A 1 184 ? -23.439 20.182 15.042 1.00 79.94 184 PRO A N 1
ATOM 1432 C CA . PRO A 1 184 ? -22.768 21.315 14.420 1.00 79.94 184 PRO A CA 1
ATOM 1433 C C . PRO A 1 184 ? -23.470 22.627 14.796 1.00 79.94 184 PRO A C 1
ATOM 1435 O O . PRO A 1 184 ? -24.692 22.712 14.787 1.00 79.94 184 PRO A O 1
ATOM 1438 N N . ARG A 1 185 ? -22.703 23.690 15.072 1.00 72.56 185 ARG A N 1
ATOM 1439 C CA . ARG A 1 185 ? -23.260 24.990 15.515 1.00 72.56 185 ARG A CA 1
ATOM 1440 C C . ARG A 1 185 ? -24.191 25.659 14.496 1.00 72.56 185 ARG A C 1
ATOM 1442 O O . ARG A 1 185 ? -25.060 26.424 14.893 1.00 72.56 185 ARG A O 1
ATOM 1449 N N . ASN A 1 186 ? -23.990 25.381 13.209 1.00 72.56 186 ASN A N 1
ATOM 1450 C CA . ASN A 1 186 ? -24.764 25.967 12.111 1.00 72.56 186 ASN A CA 1
ATOM 1451 C C . ASN A 1 186 ? -25.827 25.009 11.552 1.00 72.56 186 ASN A C 1
ATOM 1453 O O . ASN A 1 186 ? -26.519 25.366 10.601 1.00 72.56 186 ASN A O 1
ATOM 1457 N N . ASP A 1 187 ? -25.943 23.802 12.106 1.00 74.44 187 ASP A N 1
ATOM 1458 C CA . ASP A 1 187 ? -26.877 22.789 11.628 1.00 74.44 187 ASP A CA 1
ATOM 1459 C C . ASP A 1 187 ? -28.095 22.709 12.561 1.00 74.44 187 ASP A C 1
ATOM 1461 O O . ASP A 1 187 ? -27.992 22.886 13.776 1.00 74.44 187 ASP A O 1
ATOM 1465 N N . LYS A 1 188 ? -29.275 22.472 11.983 1.00 79.56 188 LYS A N 1
ATOM 1466 C CA . LYS A 1 188 ? -30.539 22.311 12.727 1.00 79.56 188 LYS A CA 1
ATOM 1467 C C . LYS A 1 188 ? -30.796 20.856 13.113 1.00 79.56 188 LYS A C 1
ATOM 1469 O O . LYS A 1 188 ? -31.863 20.539 13.638 1.00 79.56 188 LYS A O 1
ATOM 1474 N N . ALA A 1 189 ? -29.852 19.967 12.829 1.00 84.50 189 ALA A N 1
ATOM 1475 C CA . ALA A 1 189 ? -29.957 18.563 13.159 1.00 84.50 189 ALA A CA 1
ATOM 1476 C C . ALA A 1 189 ? -28.770 18.090 14.003 1.00 84.50 189 ALA A C 1
ATOM 1478 O O . ALA A 1 189 ? -27.620 18.466 13.776 1.00 84.50 189 ALA A O 1
ATOM 1479 N N . MET A 1 190 ? -29.072 17.244 14.984 1.00 85.81 190 MET A N 1
ATOM 1480 C CA . MET A 1 190 ? -28.074 16.488 15.728 1.00 85.81 190 MET A CA 1
ATOM 1481 C C . MET A 1 190 ? -27.819 15.179 14.992 1.00 85.81 190 MET A C 1
ATOM 1483 O O . MET A 1 190 ? -28.759 14.442 14.697 1.00 85.81 190 MET A O 1
ATOM 1487 N N . LYS A 1 191 ? -26.554 14.892 14.704 1.00 86.94 191 LYS A N 1
ATOM 1488 C CA . LYS A 1 191 ? -26.122 13.603 14.178 1.00 86.94 191 LYS A CA 1
ATOM 1489 C C . LYS A 1 191 ? -25.873 12.661 15.343 1.00 86.94 191 LYS A C 1
ATOM 1491 O O . LYS A 1 191 ? -25.153 13.003 16.283 1.00 86.94 191 LYS A O 1
ATOM 1496 N N . VAL A 1 192 ? -26.476 11.490 15.267 1.00 87.62 192 VAL A N 1
ATOM 1497 C CA . VAL A 1 192 ? -26.336 10.414 16.237 1.00 87.62 192 VAL A CA 1
ATOM 1498 C C . VAL A 1 192 ? -25.783 9.222 15.484 1.00 87.62 192 VAL A C 1
ATOM 1500 O O . VAL A 1 192 ? -26.321 8.864 14.444 1.00 87.62 192 VAL A O 1
ATOM 1503 N N . ARG A 1 193 ? -24.688 8.640 15.965 1.00 83.25 193 ARG A N 1
ATOM 1504 C CA . ARG A 1 193 ? -24.107 7.432 15.375 1.00 83.25 193 ARG A CA 1
ATOM 1505 C C . ARG A 1 193 ? -23.917 6.391 16.451 1.00 83.25 193 ARG A C 1
ATOM 1507 O O . ARG A 1 193 ? -23.400 6.718 17.511 1.00 83.25 193 ARG A O 1
ATOM 1514 N N . GLY A 1 194 ? -24.276 5.156 16.177 1.00 79.00 194 GLY A N 1
ATOM 1515 C CA . GLY A 1 194 ? -24.070 4.062 17.115 1.00 79.00 194 GLY A CA 1
ATOM 1516 C C . GLY A 1 194 ? -24.440 2.739 16.481 1.00 79.00 194 GLY A C 1
ATOM 1517 O O . GLY A 1 194 ? -24.942 2.706 15.355 1.00 79.00 194 GLY A O 1
ATOM 1518 N N . ARG A 1 195 ? -24.172 1.649 17.194 1.00 74.44 195 ARG A N 1
ATOM 1519 C CA . ARG A 1 195 ? -24.651 0.330 16.788 1.00 74.44 195 ARG A CA 1
ATOM 1520 C C . ARG A 1 195 ? -26.195 0.326 16.825 1.00 74.44 195 ARG A C 1
ATOM 1522 O O . ARG A 1 195 ? -26.744 0.906 17.765 1.00 74.44 195 ARG A O 1
ATOM 1529 N N . PRO A 1 196 ? -26.872 -0.215 15.793 1.00 63.28 196 PRO A N 1
ATOM 1530 C CA . PRO A 1 196 ? -28.333 -0.291 15.757 1.00 63.28 196 PRO A CA 1
ATOM 1531 C C . PRO A 1 196 ? -28.912 -1.131 16.900 1.00 63.28 196 PRO A C 1
ATOM 1533 O O . PRO A 1 196 ? -28.196 -2.032 17.396 1.00 63.28 196 PRO A O 1
#